Protein AF-A0A2N5TPB5-F1 (afdb_monomer_lite)

Structure (mmCIF, N/CA/C/O backbone):
data_AF-A0A2N5TPB5-F1
#
_entry.id   AF-A0A2N5TPB5-F1
#
loop_
_atom_site.group_PDB
_atom_site.id
_atom_site.type_symbol
_atom_site.label_atom_id
_atom_site.label_alt_id
_atom_site.label_comp_id
_atom_site.label_asym_id
_atom_site.label_entity_id
_atom_site.label_seq_id
_atom_site.pdbx_PDB_ins_code
_atom_site.Cartn_x
_atom_site.Cartn_y
_atom_site.Cartn_z
_atom_site.occupancy
_atom_site.B_iso_or_equiv
_atom_site.auth_seq_id
_atom_site.auth_comp_id
_atom_site.auth_asym_id
_atom_site.auth_atom_id
_atom_site.pdbx_PDB_model_num
ATOM 1 N N . MET A 1 1 ? -43.757 20.909 68.076 1.00 35.66 1 MET A N 1
ATOM 2 C CA . MET A 1 1 ? -42.625 19.974 68.236 1.00 35.66 1 MET A CA 1
ATOM 3 C C . MET A 1 1 ? -42.760 18.867 67.197 1.00 35.66 1 MET A C 1
ATOM 5 O O . MET A 1 1 ? -43.751 18.165 67.289 1.00 35.66 1 MET A O 1
ATOM 9 N N . ILE A 1 2 ? -41.786 18.784 66.267 1.00 37.88 2 ILE A N 1
ATOM 10 C CA . ILE A 1 2 ? -41.136 17.559 65.726 1.00 37.88 2 ILE A CA 1
ATOM 11 C C . ILE A 1 2 ? -42.061 16.565 64.974 1.00 37.88 2 ILE A C 1
ATOM 13 O O . ILE A 1 2 ? -43.022 16.096 65.557 1.00 37.88 2 ILE A O 1
ATOM 17 N N . SER A 1 3 ? -41.847 16.087 63.744 1.00 37.97 3 SER A N 1
ATOM 18 C CA . SER A 1 3 ? -40.863 16.276 62.665 1.00 37.97 3 SER A CA 1
ATOM 19 C C . SER A 1 3 ? -41.342 15.478 61.434 1.00 37.97 3 SER A C 1
ATOM 21 O O . SER A 1 3 ? -42.131 14.544 61.569 1.00 37.97 3 SER A O 1
ATOM 23 N N . ASP A 1 4 ? -40.799 15.837 60.269 1.00 41.28 4 ASP A N 1
ATOM 24 C CA . ASP A 1 4 ? -40.688 15.062 59.024 1.00 41.28 4 ASP A CA 1
ATOM 25 C C . ASP A 1 4 ? -40.511 13.542 59.182 1.00 41.28 4 ASP A C 1
ATOM 27 O O . ASP A 1 4 ? -39.705 13.089 59.994 1.00 41.28 4 ASP A O 1
ATOM 31 N N . SER A 1 5 ? -41.089 12.769 58.253 1.00 40.75 5 SER A N 1
ATOM 32 C CA . SER A 1 5 ? -40.280 11.793 57.507 1.00 40.75 5 SER A CA 1
ATOM 33 C C . SER A 1 5 ? -40.956 11.342 56.211 1.00 40.75 5 SER A C 1
ATOM 35 O O . SER A 1 5 ? -42.041 10.760 56.202 1.00 40.75 5 SER A O 1
ATOM 37 N N . ALA A 1 6 ? -40.268 11.632 55.111 1.00 44.59 6 ALA A N 1
ATOM 38 C CA . ALA A 1 6 ? -40.557 11.218 53.753 1.00 44.59 6 ALA A CA 1
ATOM 39 C C . ALA A 1 6 ? -40.475 9.694 53.585 1.00 44.59 6 ALA A C 1
ATOM 41 O O . ALA A 1 6 ? -39.562 9.058 54.106 1.00 44.59 6 ALA A O 1
ATOM 42 N N . ASN A 1 7 ? -41.353 9.120 52.756 1.00 42.09 7 ASN A N 1
ATOM 43 C CA . ASN A 1 7 ? -41.187 7.746 52.289 1.00 42.09 7 ASN A CA 1
ATOM 44 C C . ASN A 1 7 ? -41.280 7.658 50.755 1.00 42.09 7 ASN A C 1
ATOM 46 O O . ASN A 1 7 ? -42.342 7.510 50.164 1.00 42.09 7 ASN A O 1
ATOM 50 N N . ARG A 1 8 ? -40.090 7.775 50.152 1.00 34.19 8 ARG A N 1
ATOM 51 C CA . ARG A 1 8 ? -39.526 6.881 49.129 1.00 34.19 8 ARG A CA 1
ATOM 52 C C . ARG A 1 8 ? -40.324 6.681 47.829 1.00 34.19 8 ARG A C 1
ATOM 54 O O . ARG A 1 8 ? -40.932 5.639 47.605 1.00 34.19 8 ARG A O 1
ATOM 61 N N . LEU A 1 9 ? -40.154 7.622 46.899 1.00 38.75 9 LEU A N 1
ATOM 62 C CA 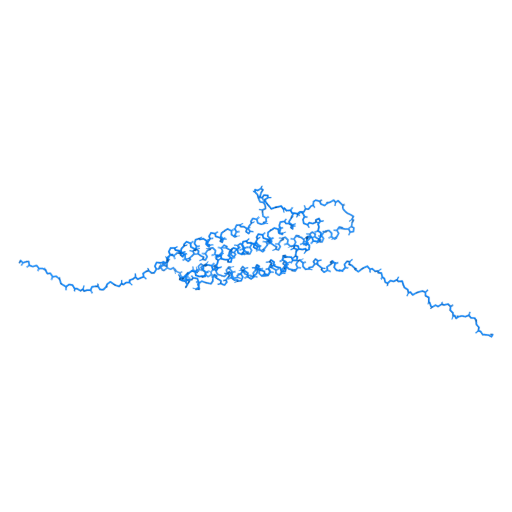. LEU A 1 9 ? -40.223 7.319 45.467 1.00 38.75 9 LEU A CA 1
ATOM 63 C C . LEU A 1 9 ? -39.032 6.421 45.105 1.00 38.75 9 LEU A C 1
ATOM 65 O O . LEU A 1 9 ? -37.872 6.780 45.309 1.00 38.75 9 LEU A O 1
ATOM 69 N N . ILE A 1 10 ? -39.334 5.223 44.613 1.00 39.66 10 ILE A N 1
ATOM 70 C CA . ILE A 1 10 ? -38.363 4.282 44.061 1.00 39.66 10 ILE A CA 1
ATOM 71 C C . ILE A 1 10 ? -37.864 4.881 42.745 1.00 39.66 10 ILE A C 1
ATOM 73 O O . ILE A 1 10 ? -38.543 4.820 41.724 1.00 39.66 10 ILE A O 1
ATOM 77 N N . ALA A 1 11 ? -36.686 5.498 42.787 1.00 37.66 11 ALA A N 1
ATOM 78 C CA . ALA A 1 11 ? -35.925 5.800 41.589 1.00 37.66 11 ALA A CA 1
ATOM 79 C C . ALA A 1 11 ? -35.344 4.485 41.057 1.00 37.66 11 ALA A C 1
ATOM 81 O O . ALA A 1 11 ? -34.410 3.920 41.627 1.00 37.66 11 ALA A O 1
ATOM 82 N N . THR A 1 12 ? -35.930 3.984 39.974 1.00 40.62 12 THR A N 1
ATOM 83 C CA . THR A 1 12 ? -35.287 3.029 39.072 1.00 40.62 12 THR A CA 1
ATOM 84 C C . THR A 1 12 ? -33.995 3.675 38.569 1.00 40.62 12 THR A C 1
ATOM 86 O O . THR A 1 12 ? -34.079 4.752 37.975 1.00 40.62 12 THR A O 1
ATOM 89 N N . PRO A 1 13 ? -32.801 3.092 38.771 1.00 39.47 13 PRO A N 1
ATOM 90 C CA . PRO A 1 13 ? -31.633 3.593 38.078 1.00 39.47 13 PRO A CA 1
ATOM 91 C C . PRO A 1 13 ? -31.807 3.220 36.607 1.00 39.47 13 PRO A C 1
ATOM 93 O O . PRO A 1 13 ? -31.742 2.047 36.230 1.00 39.47 13 PRO A O 1
ATOM 96 N N . ALA A 1 14 ? -32.087 4.229 35.784 1.00 39.38 14 ALA A N 1
ATOM 97 C CA . ALA A 1 14 ? -31.862 4.148 34.356 1.00 39.38 14 ALA A CA 1
ATOM 98 C C . ALA A 1 14 ? -30.413 3.686 34.169 1.00 39.38 14 ALA A C 1
ATOM 100 O O . ALA A 1 14 ? -29.473 4.371 34.567 1.00 39.38 14 ALA A O 1
ATOM 101 N N . SER A 1 15 ? -30.241 2.476 33.640 1.00 41.47 15 SER A N 1
ATOM 102 C CA . SER A 1 15 ? -28.950 2.028 33.140 1.00 41.47 15 SER A CA 1
ATOM 103 C C . SER A 1 15 ? -28.650 2.854 31.896 1.00 41.47 15 SER A C 1
ATOM 105 O O . SER A 1 15 ? -28.953 2.446 30.778 1.00 41.47 15 SER A O 1
ATOM 107 N N . GLU A 1 16 ? -28.092 4.045 32.100 1.00 38.91 16 GLU A N 1
ATOM 108 C CA . GLU A 1 16 ? -27.313 4.745 31.089 1.00 38.91 16 GLU A CA 1
ATOM 109 C C . GLU A 1 16 ? -26.086 3.879 30.805 1.00 38.91 16 GLU A C 1
ATOM 111 O O . GLU A 1 16 ? -25.013 4.035 31.388 1.00 38.91 16 GLU A O 1
ATOM 116 N N . SER A 1 17 ? -26.267 2.897 29.922 1.00 39.16 17 SER A N 1
ATOM 117 C CA . SER A 1 17 ? -25.161 2.230 29.257 1.00 39.16 17 SER A CA 1
ATOM 118 C C . SER A 1 17 ? -24.532 3.261 28.328 1.00 39.16 17 SER A C 1
ATOM 120 O O . SER A 1 17 ? -24.838 3.355 27.144 1.00 39.16 17 SER A O 1
ATOM 122 N N . THR A 1 18 ? -23.677 4.102 28.906 1.00 44.44 18 THR A N 1
ATOM 123 C CA . THR A 1 18 ? -22.608 4.732 28.146 1.00 44.44 18 THR A CA 1
ATOM 124 C C . THR A 1 18 ? -21.757 3.565 27.678 1.00 44.44 18 THR A C 1
ATOM 126 O O . THR A 1 18 ? -21.017 2.985 28.471 1.00 44.44 18 THR A O 1
ATOM 129 N N . GLU A 1 19 ? -21.968 3.120 26.444 1.00 57.44 19 GLU A N 1
ATOM 130 C CA . GLU A 1 19 ? -21.258 1.985 25.869 1.00 57.44 19 GLU A CA 1
ATOM 131 C C . GLU A 1 19 ? -19.779 2.378 25.742 1.00 57.44 19 GLU A C 1
ATOM 133 O O . GLU A 1 19 ? -19.334 3.018 24.788 1.00 57.44 19 GLU A O 1
ATOM 138 N N . VAL A 1 20 ? -19.014 2.103 26.798 1.00 71.50 20 VAL A N 1
ATOM 139 C CA . VAL A 1 20 ? -17.583 2.375 26.846 1.00 71.50 20 VAL A CA 1
ATOM 140 C C . VAL A 1 20 ? -16.944 1.479 25.795 1.00 71.50 20 VAL A C 1
ATOM 142 O O . VAL A 1 20 ? -16.916 0.260 25.958 1.00 71.50 20 VAL A O 1
ATOM 145 N N . VAL A 1 21 ? -16.427 2.084 24.719 1.00 75.06 21 VAL A N 1
ATOM 146 C CA . VAL A 1 21 ? -15.657 1.374 23.687 1.00 75.06 21 VAL A CA 1
ATOM 147 C C . VAL A 1 21 ? -14.643 0.456 24.386 1.00 75.06 21 VAL A C 1
ATOM 149 O O . VAL A 1 21 ? -13.897 0.947 25.240 1.00 75.06 21 VAL A O 1
ATOM 152 N N . PRO A 1 22 ? -14.589 -0.851 24.073 1.00 83.75 22 PRO A N 1
ATOM 153 C CA . PRO A 1 22 ? -13.669 -1.764 24.746 1.00 83.75 22 PRO A CA 1
ATOM 154 C C . PRO A 1 22 ? -12.206 -1.320 24.597 1.00 83.75 22 PRO A C 1
ATOM 156 O O . PRO A 1 22 ? -11.806 -0.841 23.534 1.00 83.75 22 PRO A O 1
ATOM 159 N N . GLU A 1 23 ? -11.381 -1.513 25.633 1.00 84.25 23 GLU A N 1
ATOM 160 C CA . GLU A 1 23 ? -9.947 -1.153 25.594 1.00 84.25 23 GLU A CA 1
ATOM 161 C C . GLU A 1 23 ? -9.226 -1.815 24.411 1.00 84.25 23 GLU A C 1
ATOM 163 O O . GLU A 1 23 ? -8.478 -1.169 23.687 1.00 84.25 23 GLU A O 1
ATOM 168 N N . SER A 1 24 ? -9.564 -3.070 24.113 1.00 87.06 24 SER A N 1
ATOM 169 C CA . SER A 1 24 ? -9.011 -3.806 22.973 1.00 87.06 24 SER A CA 1
ATOM 170 C C . SER A 1 24 ? -9.291 -3.144 21.615 1.00 87.06 24 SER A C 1
ATOM 172 O O . SER A 1 24 ? -8.487 -3.263 20.689 1.00 87.06 24 SER A O 1
ATOM 174 N N . ILE A 1 25 ? -10.411 -2.426 21.475 1.00 88.56 25 ILE A N 1
ATOM 175 C CA . ILE A 1 25 ? -10.745 -1.655 20.271 1.00 88.56 25 ILE A CA 1
ATOM 176 C C . ILE A 1 25 ? -9.922 -0.366 20.224 1.00 88.56 25 ILE A C 1
ATOM 178 O O . ILE A 1 25 ? -9.425 -0.003 19.156 1.00 88.56 25 ILE A O 1
ATOM 182 N N . ARG A 1 26 ? -9.724 0.303 21.368 1.00 88.44 26 ARG A N 1
ATOM 183 C CA . ARG A 1 26 ? -8.861 1.493 21.463 1.00 88.44 26 ARG A CA 1
ATOM 184 C C . ARG A 1 26 ? -7.413 1.171 21.108 1.00 88.44 26 ARG A C 1
ATOM 186 O O . ARG A 1 26 ? -6.848 1.830 20.237 1.00 88.44 26 ARG A O 1
ATOM 193 N N . GLU A 1 27 ? -6.846 0.130 21.712 1.00 90.62 27 GLU A N 1
ATOM 194 C CA . GLU A 1 27 ? -5.486 -0.347 21.434 1.00 90.62 27 GLU A CA 1
ATOM 195 C C . GLU A 1 27 ? -5.306 -0.686 19.951 1.00 90.62 27 GLU A C 1
ATOM 197 O O . GLU A 1 27 ? -4.330 -0.279 19.318 1.00 90.62 27 GLU A O 1
ATOM 202 N N . ARG A 1 28 ? -6.289 -1.372 19.354 1.00 91.94 28 ARG A N 1
ATOM 203 C CA . ARG A 1 28 ? -6.256 -1.719 17.930 1.00 91.94 28 ARG A CA 1
ATOM 204 C C . ARG A 1 28 ? -6.291 -0.481 17.035 1.00 91.94 28 ARG A C 1
ATOM 206 O O . ARG A 1 28 ? -5.531 -0.417 16.071 1.00 91.94 28 ARG A O 1
ATOM 213 N N . ARG A 1 29 ? -7.127 0.514 17.351 1.00 92.50 29 ARG A N 1
ATOM 214 C CA . ARG A 1 29 ? -7.165 1.799 16.627 1.00 92.50 29 ARG A CA 1
ATOM 215 C C . ARG A 1 29 ? -5.829 2.537 16.733 1.00 92.50 29 ARG A C 1
ATOM 217 O O . ARG A 1 29 ? -5.341 3.028 15.719 1.00 92.50 29 ARG A O 1
ATOM 224 N N . ALA A 1 30 ? -5.210 2.561 17.913 1.00 92.94 30 ALA A N 1
ATOM 225 C CA . ALA A 1 30 ? -3.897 3.177 18.111 1.00 92.94 30 ALA A CA 1
ATOM 226 C C . ALA A 1 30 ? -2.802 2.487 17.277 1.00 92.94 30 ALA A C 1
ATOM 228 O O . ALA A 1 30 ? -2.010 3.160 16.616 1.00 92.94 30 ALA A O 1
ATOM 229 N N . LEU A 1 31 ? -2.799 1.150 17.236 1.00 95.50 31 LEU A N 1
ATOM 230 C CA . LEU A 1 31 ? -1.865 0.383 16.409 1.00 95.50 31 LEU A CA 1
ATOM 231 C C . LEU A 1 31 ? -2.063 0.659 14.911 1.00 95.50 31 LEU A C 1
ATOM 233 O O . LEU A 1 31 ? -1.097 0.884 14.184 1.00 95.50 31 LEU A O 1
ATOM 237 N N . ILE A 1 32 ? -3.314 0.677 14.447 1.00 96.38 32 ILE A N 1
ATOM 238 C CA . ILE A 1 32 ? -3.649 0.998 13.054 1.00 96.38 32 ILE A CA 1
ATOM 239 C C . ILE A 1 32 ? -3.165 2.404 12.693 1.00 96.38 32 ILE A C 1
ATOM 241 O O . ILE A 1 32 ? -2.565 2.598 11.635 1.00 96.38 32 ILE A O 1
ATOM 245 N N . ASP A 1 33 ? -3.408 3.388 13.555 1.00 95.06 33 ASP A N 1
ATOM 246 C CA . ASP A 1 33 ? -2.931 4.752 13.347 1.00 95.06 33 ASP A CA 1
ATOM 247 C C . ASP A 1 33 ? -1.400 4.802 13.216 1.00 95.06 33 ASP A C 1
ATOM 249 O O . ASP A 1 33 ? -0.869 5.348 12.242 1.00 95.06 33 ASP A O 1
ATOM 253 N N . GLN A 1 34 ? -0.686 4.165 14.146 1.00 95.75 34 GLN A N 1
ATOM 254 C CA . GLN A 1 34 ? 0.772 4.084 14.114 1.00 95.75 34 GLN A CA 1
ATOM 255 C C . GLN A 1 34 ? 1.278 3.432 12.817 1.00 95.75 34 GLN A C 1
ATOM 257 O O . GLN A 1 34 ? 2.219 3.927 12.192 1.00 95.75 34 GLN A O 1
ATOM 262 N N . ASN A 1 35 ? 0.632 2.355 12.370 1.00 97.12 35 ASN A N 1
ATOM 263 C CA . ASN A 1 35 ? 0.978 1.677 11.126 1.00 97.12 35 ASN A CA 1
ATOM 264 C C . ASN A 1 35 ? 0.771 2.570 9.898 1.00 97.12 35 ASN A C 1
ATOM 266 O O . ASN A 1 35 ? 1.637 2.603 9.026 1.00 97.12 35 ASN A O 1
ATOM 270 N N . PHE A 1 36 ? -0.309 3.355 9.830 1.00 96.81 36 PHE A N 1
ATOM 271 C CA . PHE A 1 36 ? -0.486 4.318 8.738 1.00 96.81 36 PHE A CA 1
ATOM 272 C C . PHE A 1 36 ? 0.590 5.401 8.738 1.00 96.81 36 PHE A C 1
ATOM 274 O O . PHE A 1 36 ? 1.111 5.741 7.676 1.00 96.81 36 PHE A O 1
ATOM 281 N N . GLN A 1 37 ? 0.977 5.910 9.909 1.00 94.56 37 GLN A N 1
ATOM 282 C CA . GLN A 1 37 ? 2.083 6.864 10.012 1.00 94.56 37 GLN A CA 1
ATOM 283 C C . GLN A 1 37 ? 3.407 6.240 9.546 1.00 94.56 37 GLN A C 1
ATOM 285 O O . GLN A 1 37 ? 4.202 6.895 8.867 1.00 94.56 37 GLN A O 1
ATOM 290 N N . ASN A 1 38 ? 3.634 4.961 9.854 1.00 93.31 38 ASN A N 1
ATOM 291 C CA . ASN A 1 38 ? 4.800 4.219 9.381 1.00 93.31 38 ASN A CA 1
ATOM 292 C C . ASN A 1 38 ? 4.793 4.029 7.862 1.00 93.31 38 ASN A C 1
ATOM 294 O O . ASN A 1 38 ? 5.803 4.313 7.218 1.00 93.31 38 ASN A O 1
ATOM 298 N N . LEU A 1 39 ? 3.659 3.632 7.282 1.00 94.31 39 LEU A N 1
ATOM 299 C CA . LEU A 1 39 ? 3.481 3.509 5.833 1.00 94.31 39 LEU A CA 1
ATOM 300 C C . LEU A 1 39 ? 3.689 4.855 5.121 1.00 94.31 39 LEU A C 1
ATOM 302 O O . LEU A 1 39 ? 4.391 4.916 4.111 1.00 94.31 39 LEU A O 1
ATOM 306 N N . ALA A 1 40 ? 3.153 5.948 5.675 1.00 91.81 40 ALA A N 1
ATOM 307 C CA . ALA A 1 40 ? 3.343 7.300 5.152 1.00 91.81 40 ALA A CA 1
ATOM 308 C C . ALA A 1 40 ? 4.828 7.700 5.146 1.00 91.81 40 ALA A C 1
ATOM 310 O O . ALA A 1 40 ? 5.344 8.145 4.120 1.00 91.81 40 ALA A O 1
ATOM 311 N N . ARG A 1 41 ? 5.551 7.465 6.244 1.00 86.62 41 ARG A N 1
ATOM 312 C CA . ARG A 1 41 ? 6.992 7.751 6.330 1.00 86.62 41 ARG A CA 1
ATOM 313 C C . ARG A 1 41 ? 7.814 6.884 5.380 1.00 86.62 41 ARG A C 1
ATOM 315 O O . ARG A 1 41 ? 8.709 7.377 4.702 1.00 86.62 41 ARG A O 1
ATOM 322 N N . LYS A 1 42 ? 7.497 5.590 5.292 1.00 82.25 42 LYS A N 1
ATOM 323 C CA . LYS A 1 42 ? 8.170 4.660 4.377 1.00 82.25 42 LYS A CA 1
ATOM 324 C C . LYS A 1 42 ? 7.982 5.093 2.928 1.00 82.25 42 LYS A C 1
ATOM 326 O O . LYS A 1 42 ? 8.930 5.042 2.156 1.00 82.25 42 LYS A O 1
ATOM 331 N N . SER A 1 43 ? 6.788 5.574 2.573 1.00 73.94 43 SER A N 1
ATOM 332 C CA . SER A 1 43 ? 6.522 6.086 1.227 1.00 73.94 43 SER A CA 1
ATOM 333 C C . SER A 1 43 ? 7.375 7.311 0.858 1.00 73.94 43 SER A C 1
ATOM 335 O O . SER A 1 43 ? 7.729 7.469 -0.305 1.00 73.94 43 SER A O 1
ATOM 337 N N . GLU A 1 44 ? 7.779 8.120 1.840 1.00 69.88 44 GLU A N 1
ATOM 338 C CA . GLU A 1 44 ? 8.634 9.303 1.661 1.00 69.88 44 GLU A CA 1
ATOM 339 C C . GLU A 1 44 ? 10.124 8.939 1.498 1.00 69.88 44 GLU A C 1
ATOM 341 O O . GLU A 1 44 ? 10.824 9.481 0.642 1.00 69.88 44 GLU A O 1
ATOM 346 N N . GLN A 1 45 ? 10.602 7.946 2.254 1.00 66.38 45 GLN A N 1
ATOM 347 C CA . GLN A 1 45 ? 12.005 7.496 2.252 1.00 66.38 45 GLN A CA 1
ATOM 348 C C . GLN A 1 45 ? 12.443 6.785 0.961 1.00 66.38 45 GLN A C 1
ATOM 350 O O . GLN A 1 45 ? 13.630 6.570 0.734 1.00 66.38 45 GLN A O 1
ATOM 355 N N . LEU A 1 46 ? 11.499 6.422 0.096 1.00 59.91 46 LEU A N 1
ATOM 356 C CA . LEU A 1 46 ? 11.753 5.680 -1.140 1.00 59.91 46 LEU A CA 1
ATOM 357 C C . LEU A 1 46 ? 12.477 6.496 -2.222 1.00 59.91 46 LEU A C 1
ATOM 359 O O . LEU A 1 46 ? 13.040 5.912 -3.145 1.00 59.91 46 LEU A O 1
ATOM 363 N N . TYR A 1 47 ? 12.479 7.827 -2.103 1.00 54.47 47 TYR A N 1
ATOM 364 C CA . TYR A 1 47 ? 13.049 8.744 -3.099 1.00 54.47 47 TYR A CA 1
ATOM 365 C C . TYR A 1 47 ? 14.121 9.690 -2.562 1.00 54.47 47 TYR A C 1
ATOM 367 O O . TYR A 1 47 ? 14.894 10.235 -3.349 1.00 54.47 47 TYR A O 1
ATOM 375 N N . ALA A 1 48 ? 14.206 9.852 -1.245 1.00 52.47 48 ALA A N 1
ATOM 376 C CA . ALA A 1 48 ? 15.301 10.542 -0.586 1.00 52.47 48 ALA A CA 1
ATOM 377 C C . ALA A 1 48 ? 16.135 9.493 0.157 1.00 52.47 48 ALA A C 1
ATOM 379 O O . ALA A 1 48 ? 15.830 9.198 1.315 1.00 52.47 48 ALA A O 1
ATOM 380 N N . PRO A 1 49 ? 17.169 8.897 -0.469 1.00 47.47 49 PRO A N 1
ATOM 381 C CA . PRO A 1 49 ? 18.144 8.138 0.288 1.00 47.47 49 PRO A CA 1
ATOM 382 C C . PRO A 1 49 ? 18.874 9.145 1.175 1.00 47.47 49 PRO A C 1
ATOM 384 O O . PRO A 1 49 ? 19.837 9.789 0.764 1.00 47.47 49 PRO A O 1
ATOM 387 N N . THR A 1 50 ? 18.390 9.338 2.400 1.00 41.81 50 THR A N 1
ATOM 388 C CA . THR A 1 50 ? 19.228 9.922 3.436 1.00 41.81 50 THR A CA 1
ATOM 389 C C . THR A 1 50 ? 20.434 8.999 3.568 1.00 41.81 50 THR A C 1
ATOM 391 O O . THR A 1 50 ? 20.286 7.775 3.551 1.00 41.81 50 THR A O 1
ATOM 394 N N . ALA A 1 51 ? 21.631 9.568 3.700 1.00 44.31 51 ALA A N 1
ATOM 395 C CA . ALA A 1 51 ? 22.908 8.850 3.802 1.00 44.31 51 ALA A CA 1
ATOM 396 C C . ALA A 1 51 ? 22.992 7.822 4.964 1.00 44.31 51 ALA A C 1
ATOM 398 O O . ALA A 1 51 ? 24.038 7.230 5.199 1.00 44.31 51 ALA A O 1
ATOM 399 N N . SER A 1 52 ? 21.899 7.612 5.698 1.00 38.53 52 SER A N 1
ATOM 400 C CA . SER A 1 52 ? 21.762 6.828 6.918 1.00 38.53 52 SER A CA 1
ATOM 401 C C . SER A 1 52 ? 21.155 5.425 6.746 1.00 38.53 52 SER A C 1
ATOM 403 O O . SER A 1 52 ? 21.117 4.701 7.733 1.00 38.53 52 SER A O 1
ATOM 405 N N . ASN A 1 53 ? 20.708 4.996 5.553 1.00 41.16 53 ASN A N 1
ATOM 406 C CA . ASN A 1 53 ? 20.213 3.619 5.344 1.00 41.16 53 ASN A CA 1
ATOM 407 C C . ASN A 1 53 ? 20.768 2.964 4.058 1.00 41.16 53 ASN A C 1
ATOM 409 O O . ASN A 1 53 ? 20.106 2.972 3.019 1.00 41.16 53 ASN A O 1
ATOM 413 N N . PRO A 1 54 ? 21.966 2.349 4.117 1.00 40.72 54 PRO A N 1
ATOM 414 C CA . PRO A 1 54 ? 22.573 1.619 3.001 1.00 40.72 54 PRO A CA 1
ATOM 415 C C . PRO A 1 54 ? 22.085 0.158 2.871 1.00 40.72 54 PRO A C 1
ATOM 417 O O . PRO A 1 54 ? 22.655 -0.618 2.112 1.00 40.72 54 PRO A O 1
ATOM 420 N N . THR A 1 55 ? 21.050 -0.252 3.612 1.00 38.31 55 THR A N 1
ATOM 421 C CA . THR A 1 55 ? 20.774 -1.673 3.909 1.00 38.31 55 THR A CA 1
ATOM 422 C C . THR A 1 55 ? 20.226 -2.503 2.747 1.00 38.31 55 THR A C 1
ATOM 424 O O . THR A 1 55 ? 20.234 -3.728 2.825 1.00 38.31 55 THR A O 1
ATOM 427 N N . ASN A 1 56 ? 19.776 -1.895 1.650 1.00 41.88 56 ASN A N 1
ATOM 428 C CA . ASN A 1 56 ? 19.336 -2.685 0.505 1.00 41.88 56 ASN A CA 1
ATOM 429 C C . ASN A 1 56 ? 20.501 -2.829 -0.476 1.00 41.88 56 ASN A C 1
ATOM 431 O O . ASN A 1 56 ? 20.913 -1.812 -1.032 1.00 41.88 56 ASN A O 1
ATOM 435 N N . PRO A 1 57 ? 21.030 -4.046 -0.718 1.00 39.62 57 PRO A N 1
ATOM 436 C CA . PRO A 1 57 ? 22.019 -4.256 -1.763 1.00 39.62 57 PRO A CA 1
ATOM 437 C C . PRO A 1 57 ? 21.380 -3.864 -3.096 1.00 39.62 57 PRO A C 1
ATOM 439 O O . PRO A 1 57 ? 20.538 -4.577 -3.647 1.00 39.62 57 PRO A O 1
ATOM 442 N N . VAL A 1 58 ? 21.731 -2.676 -3.582 1.00 50.12 58 VAL A N 1
ATOM 443 C CA . VAL A 1 58 ? 21.242 -2.169 -4.857 1.00 50.12 58 VAL A CA 1
ATOM 444 C C . VAL A 1 58 ? 22.102 -2.800 -5.933 1.00 50.12 58 VAL A C 1
ATOM 446 O O . VAL A 1 58 ? 23.254 -2.426 -6.136 1.00 50.12 58 VAL A O 1
ATOM 449 N N . VAL A 1 59 ? 21.550 -3.808 -6.601 1.00 44.34 59 VAL A N 1
ATOM 450 C CA . VAL A 1 59 ? 22.157 -4.355 -7.811 1.00 44.34 59 VAL A CA 1
ATOM 451 C C . VAL A 1 59 ? 22.082 -3.259 -8.878 1.00 44.34 59 VAL A C 1
ATOM 453 O O . VAL A 1 59 ? 20.971 -2.804 -9.163 1.00 44.34 59 VAL A O 1
ATOM 456 N N . PRO A 1 60 ? 23.207 -2.826 -9.479 1.00 49.09 60 PRO A N 1
ATOM 457 C CA . PRO A 1 60 ? 23.194 -1.879 -10.589 1.00 49.09 60 PRO A CA 1
ATOM 458 C C . PRO A 1 60 ? 22.356 -2.459 -11.731 1.00 49.09 60 PRO A C 1
ATOM 460 O O . PRO A 1 60 ? 22.790 -3.350 -12.458 1.00 49.09 60 PRO A O 1
ATOM 463 N N . MET A 1 61 ? 21.111 -2.004 -11.856 1.00 53.31 61 MET A N 1
ATOM 464 C CA . MET A 1 61 ? 20.102 -2.746 -12.614 1.00 53.31 61 MET A CA 1
ATOM 465 C C . MET A 1 61 ? 20.280 -2.633 -14.135 1.00 53.31 61 MET A C 1
ATOM 467 O O . MET A 1 61 ? 19.711 -3.425 -14.880 1.00 53.31 61 MET A O 1
ATOM 471 N N . ASP A 1 62 ? 21.129 -1.703 -14.578 1.00 53.81 62 ASP A N 1
ATOM 472 C CA . ASP A 1 62 ? 21.405 -1.385 -15.985 1.00 53.81 62 ASP A CA 1
ATOM 473 C C . ASP A 1 62 ? 22.555 -2.221 -16.595 1.00 53.81 62 ASP A C 1
ATOM 475 O O . ASP A 1 62 ? 22.824 -2.138 -17.788 1.00 53.81 62 ASP A O 1
ATOM 479 N N . THR A 1 63 ? 23.247 -3.064 -15.809 1.00 56.62 63 THR A N 1
ATOM 480 C CA . THR A 1 63 ? 24.306 -3.950 -16.357 1.00 56.62 63 THR A CA 1
ATOM 481 C C . THR A 1 63 ? 23.774 -5.276 -16.903 1.00 56.62 63 THR A C 1
ATOM 483 O O . THR A 1 63 ? 24.446 -5.908 -17.713 1.00 56.62 63 THR A O 1
ATOM 486 N N . ASN A 1 64 ? 22.562 -5.699 -16.517 1.00 67.75 64 ASN A N 1
ATOM 487 C CA . ASN A 1 64 ? 21.941 -6.934 -17.003 1.00 67.75 64 ASN A CA 1
ATOM 488 C C . ASN A 1 64 ? 20.504 -6.679 -17.486 1.00 67.75 64 ASN A C 1
ATOM 490 O O . ASN A 1 64 ? 19.558 -6.622 -16.695 1.00 67.75 64 ASN A O 1
ATOM 494 N N . ARG A 1 65 ? 20.349 -6.599 -18.814 1.00 71.50 65 ARG A N 1
ATOM 495 C CA . ARG A 1 65 ? 19.075 -6.397 -19.526 1.00 71.50 65 ARG A CA 1
ATOM 496 C C . ARG A 1 65 ? 17.974 -7.366 -19.093 1.00 71.50 65 ARG A C 1
ATOM 498 O O . ARG A 1 65 ? 16.811 -6.979 -19.008 1.00 71.50 65 ARG A O 1
ATOM 505 N N . GLU A 1 66 ? 18.306 -8.624 -18.823 1.00 77.25 66 GLU A N 1
ATOM 506 C CA . GLU A 1 66 ? 17.303 -9.595 -18.393 1.00 77.25 66 GLU A CA 1
ATOM 507 C C . GLU A 1 66 ? 16.788 -9.297 -16.986 1.00 77.25 66 GLU A C 1
ATOM 509 O O . GLU A 1 66 ? 15.594 -9.418 -16.722 1.00 77.25 66 GLU A O 1
ATOM 514 N N . THR A 1 67 ? 17.676 -8.890 -16.079 1.00 79.19 67 THR A N 1
ATOM 515 C CA . THR A 1 67 ? 17.309 -8.517 -14.708 1.00 79.19 67 THR A CA 1
ATOM 516 C C . THR A 1 67 ? 16.410 -7.287 -14.703 1.00 79.19 67 THR A C 1
ATOM 518 O O . THR A 1 67 ? 15.398 -7.284 -13.999 1.00 79.19 67 THR A O 1
ATOM 521 N N . TRP A 1 68 ? 16.710 -6.299 -15.548 1.00 77.75 68 TRP A N 1
ATOM 522 C CA . TRP A 1 68 ? 15.853 -5.135 -15.765 1.00 77.75 68 TRP A CA 1
ATOM 523 C C . TRP A 1 68 ? 14.462 -5.523 -16.292 1.00 77.75 68 TRP A C 1
ATOM 525 O O . TRP A 1 68 ? 13.445 -5.202 -15.675 1.00 77.75 68 TRP A O 1
ATOM 535 N N . ASN A 1 69 ? 14.401 -6.318 -17.365 1.00 81.38 69 ASN A N 1
ATOM 536 C CA . ASN A 1 69 ? 13.137 -6.783 -17.942 1.00 81.38 69 ASN A CA 1
ATOM 537 C C . ASN A 1 69 ? 12.303 -7.613 -16.956 1.00 81.38 69 ASN A C 1
ATOM 539 O O . ASN A 1 69 ? 11.078 -7.463 -16.898 1.00 81.38 69 ASN A O 1
ATOM 543 N N . ARG A 1 70 ? 12.947 -8.476 -16.159 1.00 85.50 70 ARG A N 1
ATOM 544 C CA . ARG A 1 70 ? 12.281 -9.248 -15.098 1.00 85.50 70 ARG A CA 1
ATOM 545 C C . ARG A 1 70 ? 11.700 -8.329 -14.028 1.00 85.50 70 ARG A C 1
ATOM 547 O O . ARG A 1 70 ? 10.565 -8.545 -13.607 1.00 85.50 70 ARG A O 1
ATOM 554 N N . ALA A 1 71 ? 12.431 -7.299 -13.612 1.00 86.12 71 ALA A N 1
ATOM 555 C CA . ALA A 1 71 ? 11.955 -6.351 -12.611 1.00 86.12 71 ALA A CA 1
ATOM 556 C C . ALA A 1 71 ? 10.785 -5.505 -13.114 1.00 86.12 71 ALA A C 1
ATOM 558 O O . ALA A 1 71 ? 9.778 -5.406 -12.416 1.00 86.12 71 ALA A O 1
ATOM 559 N N . LEU A 1 72 ? 10.856 -4.985 -14.341 1.00 86.12 72 LEU A N 1
ATOM 560 C CA . LEU A 1 72 ? 9.738 -4.262 -14.947 1.00 86.12 72 LEU A CA 1
ATOM 561 C C . LEU A 1 72 ? 8.516 -5.152 -15.163 1.00 86.12 72 LEU A C 1
ATOM 563 O O . LEU A 1 72 ? 7.392 -4.733 -14.892 1.00 86.12 72 LEU A O 1
ATOM 567 N N . SER A 1 73 ? 8.722 -6.401 -15.584 1.00 89.00 73 SER A N 1
ATOM 568 C CA . SER A 1 73 ? 7.632 -7.372 -15.718 1.00 89.00 73 SER A CA 1
ATOM 569 C C . SER A 1 73 ? 6.994 -7.672 -14.365 1.00 89.00 73 SER A C 1
ATOM 571 O O . SER A 1 73 ? 5.773 -7.648 -14.249 1.00 89.00 73 SER A O 1
ATOM 573 N N . ARG A 1 74 ? 7.799 -7.881 -13.314 1.00 91.88 74 ARG A N 1
ATOM 574 C CA . ARG A 1 74 ? 7.307 -8.078 -11.943 1.00 91.88 74 ARG A CA 1
ATOM 575 C C . ARG A 1 74 ? 6.553 -6.849 -11.430 1.00 91.88 74 ARG A C 1
ATOM 577 O O . ARG A 1 74 ? 5.501 -7.009 -10.812 1.00 91.88 74 ARG A O 1
ATOM 584 N N . LEU A 1 75 ? 7.063 -5.646 -11.691 1.00 91.56 75 LEU A N 1
ATOM 585 C CA . LEU A 1 75 ? 6.412 -4.389 -11.332 1.00 91.56 75 LEU A CA 1
ATOM 586 C C . LEU A 1 75 ? 5.033 -4.291 -12.002 1.00 91.56 75 LEU A C 1
ATOM 588 O O . LEU A 1 75 ? 4.026 -4.150 -11.316 1.00 91.56 75 LEU A O 1
ATOM 592 N N . ARG A 1 76 ? 4.983 -4.462 -13.327 1.00 91.44 76 ARG A N 1
ATOM 593 C CA . ARG A 1 76 ? 3.774 -4.328 -14.153 1.00 91.44 76 ARG A CA 1
ATOM 594 C C . ARG A 1 76 ? 2.725 -5.406 -13.899 1.00 91.44 76 ARG A C 1
ATOM 596 O O . ARG A 1 76 ? 1.548 -5.089 -13.796 1.00 91.44 76 ARG A O 1
ATOM 603 N N . LEU A 1 77 ? 3.135 -6.671 -13.872 1.00 91.81 77 LEU A N 1
ATOM 604 C CA . LEU A 1 77 ? 2.211 -7.810 -13.903 1.00 91.81 77 LEU A CA 1
ATOM 605 C C . LEU A 1 77 ? 1.786 -8.275 -12.512 1.00 91.81 77 LEU A C 1
ATOM 607 O O . LEU A 1 77 ? 0.754 -8.924 -12.386 1.00 91.81 77 LEU A O 1
ATOM 611 N N . LYS A 1 78 ? 2.579 -7.971 -11.479 1.00 94.56 78 LYS A N 1
ATOM 612 C CA . LYS A 1 78 ? 2.324 -8.439 -10.114 1.00 94.56 78 LYS A CA 1
ATOM 613 C C . LYS A 1 78 ? 2.168 -7.282 -9.138 1.00 94.56 78 LYS A C 1
ATOM 615 O O . LYS A 1 78 ? 1.103 -7.118 -8.564 1.00 94.56 78 LYS A O 1
ATOM 620 N N . LEU A 1 79 ? 3.208 -6.467 -8.959 1.00 94.94 79 LEU A N 1
ATOM 621 C CA . LEU A 1 79 ? 3.243 -5.512 -7.846 1.00 94.94 79 LEU A CA 1
ATOM 622 C C . LEU A 1 79 ? 2.213 -4.387 -7.983 1.00 94.94 79 LEU A C 1
ATOM 624 O O . LEU A 1 79 ? 1.515 -4.100 -7.017 1.00 94.94 79 LEU A O 1
ATOM 628 N N . LEU A 1 80 ? 2.092 -3.758 -9.156 1.00 95.06 80 LEU A N 1
ATOM 629 C CA . LEU A 1 80 ? 1.148 -2.652 -9.340 1.00 95.06 80 LEU A CA 1
ATOM 630 C C . LEU A 1 80 ? -0.324 -3.105 -9.321 1.00 95.06 80 LEU A C 1
ATOM 632 O O . LEU A 1 80 ? -1.115 -2.443 -8.649 1.00 95.06 80 LEU A O 1
ATOM 636 N N . PRO A 1 81 ? -0.724 -4.219 -9.971 1.00 95.94 81 PRO A N 1
ATOM 637 C CA . PRO A 1 81 ? -2.082 -4.743 -9.830 1.00 95.94 81 PRO A CA 1
ATOM 638 C C . PRO A 1 81 ? -2.429 -5.104 -8.382 1.00 95.94 81 PRO A C 1
ATOM 640 O O . PRO A 1 81 ? -3.503 -4.743 -7.905 1.00 95.94 81 PRO A O 1
ATOM 643 N N . THR A 1 82 ? -1.504 -5.750 -7.661 1.00 97.25 82 THR A N 1
ATOM 644 C CA . THR A 1 82 ? -1.676 -6.058 -6.236 1.00 97.25 82 THR A CA 1
ATOM 645 C C . THR A 1 82 ? -1.842 -4.784 -5.410 1.00 97.25 82 THR A C 1
ATOM 647 O O . THR A 1 82 ? -2.801 -4.682 -4.652 1.00 97.25 82 THR A O 1
ATOM 650 N N . LEU A 1 83 ? -0.981 -3.782 -5.608 1.00 96.69 83 LEU A N 1
ATOM 651 C CA . LEU A 1 83 ? -1.080 -2.499 -4.911 1.00 96.69 83 LEU A CA 1
ATOM 652 C C . LEU A 1 83 ? -2.426 -1.810 -5.168 1.00 96.69 83 LEU A C 1
ATOM 654 O O . LEU A 1 83 ? -3.032 -1.281 -4.240 1.00 96.69 83 LEU A O 1
ATOM 658 N N . ARG A 1 84 ? -2.913 -1.824 -6.416 1.00 97.12 84 ARG A N 1
ATOM 659 C CA . ARG A 1 84 ? -4.225 -1.263 -6.768 1.00 97.12 84 ARG A CA 1
ATOM 660 C C . ARG A 1 84 ? -5.336 -1.931 -5.967 1.00 97.12 84 ARG A C 1
ATOM 662 O O . ARG A 1 84 ? -6.123 -1.234 -5.337 1.00 97.12 84 ARG A O 1
ATOM 669 N N . HIS A 1 85 ? -5.357 -3.263 -5.954 1.00 97.81 85 HIS A N 1
ATOM 670 C CA . HIS A 1 85 ? -6.344 -4.019 -5.191 1.00 97.81 85 HIS A CA 1
ATOM 671 C C . HIS A 1 85 ? -6.263 -3.707 -3.693 1.00 97.81 85 HIS A C 1
ATOM 673 O O . HIS A 1 85 ? -7.283 -3.449 -3.065 1.00 97.81 85 HIS A O 1
ATOM 679 N N . GLN A 1 86 ? -5.056 -3.646 -3.130 1.00 97.75 86 GLN A N 1
ATOM 680 C CA . GLN A 1 86 ? -4.868 -3.336 -1.714 1.00 97.75 86 GLN A CA 1
ATOM 681 C C . GLN A 1 86 ? -5.365 -1.939 -1.344 1.00 97.75 86 GLN A C 1
ATOM 683 O O . GLN A 1 86 ? -6.000 -1.765 -0.306 1.00 97.75 86 GLN A O 1
ATOM 688 N N . VAL A 1 87 ? -5.110 -0.942 -2.197 1.00 97.31 87 VAL A N 1
ATOM 689 C CA . VAL A 1 87 ? -5.633 0.417 -2.015 1.00 97.31 87 VAL A CA 1
ATOM 690 C C . VAL A 1 87 ? -7.155 0.428 -2.127 1.00 97.31 87 VAL A C 1
ATOM 692 O O . VAL A 1 87 ? -7.811 1.053 -1.299 1.00 97.31 87 VAL A O 1
ATOM 695 N N . ASP A 1 88 ? -7.731 -0.278 -3.100 1.00 97.19 88 ASP A N 1
ATOM 696 C CA . ASP A 1 88 ? -9.184 -0.375 -3.254 1.00 97.19 88 ASP A CA 1
ATOM 697 C C . ASP A 1 88 ? -9.839 -0.984 -2.005 1.00 97.19 88 ASP A C 1
ATOM 699 O O . ASP A 1 88 ? -10.782 -0.399 -1.463 1.00 97.19 88 ASP A O 1
ATOM 703 N N . THR A 1 89 ? -9.292 -2.095 -1.507 1.00 97.50 89 THR A N 1
ATOM 704 C CA . THR A 1 89 ? -9.734 -2.772 -0.282 1.00 97.50 89 THR A CA 1
ATOM 705 C C . THR A 1 89 ? -9.582 -1.870 0.937 1.00 97.50 89 THR A C 1
ATOM 707 O O . THR A 1 89 ? -10.530 -1.705 1.700 1.00 97.50 89 THR A O 1
ATOM 710 N N . LEU A 1 90 ? -8.432 -1.212 1.103 1.00 97.25 90 LEU A N 1
ATOM 711 C CA . LEU A 1 90 ? -8.207 -0.270 2.198 1.00 97.25 90 LEU A CA 1
ATOM 712 C C . LEU A 1 90 ? -9.248 0.859 2.190 1.00 97.25 90 LEU A C 1
ATOM 714 O O . LEU A 1 90 ? -9.824 1.188 3.224 1.00 97.25 90 LEU A O 1
ATOM 718 N N . VAL A 1 91 ? -9.506 1.453 1.025 1.00 95.44 91 VAL A N 1
ATOM 719 C CA . VAL A 1 91 ? -10.458 2.562 0.883 1.00 95.44 91 VAL A CA 1
ATOM 720 C C . VAL A 1 91 ? -11.885 2.122 1.214 1.00 95.44 91 VAL A C 1
ATOM 722 O O . VAL A 1 91 ? -12.651 2.916 1.760 1.00 95.44 91 VAL A O 1
ATOM 725 N N . GLN A 1 92 ? -12.253 0.883 0.879 1.00 95.00 92 GLN A N 1
ATOM 726 C CA . GLN A 1 92 ? -13.527 0.299 1.293 1.00 95.00 92 GLN A CA 1
ATOM 727 C C . GLN A 1 92 ? -13.554 0.115 2.809 1.00 95.00 92 GLN A C 1
ATOM 729 O O . GLN A 1 92 ? -14.448 0.643 3.464 1.00 95.00 92 GLN A O 1
ATOM 734 N N . LEU A 1 93 ? -12.533 -0.526 3.386 1.00 95.06 93 LEU A N 1
ATOM 735 C CA . LEU A 1 93 ? -12.410 -0.751 4.829 1.00 95.06 93 LEU A CA 1
ATOM 736 C C . LEU A 1 93 ? -12.436 0.547 5.652 1.00 95.06 93 LEU A C 1
ATOM 738 O O . LEU A 1 93 ? -12.855 0.533 6.803 1.00 95.06 93 LEU A O 1
ATOM 742 N N . LEU A 1 94 ? -12.071 1.683 5.065 1.00 93.00 94 LEU A N 1
ATOM 743 C CA . LEU A 1 94 ? -12.128 2.994 5.714 1.00 93.00 94 LEU A CA 1
ATOM 744 C C . LEU A 1 94 ? -13.478 3.721 5.587 1.00 93.00 94 LEU A C 1
ATOM 746 O O . LEU A 1 94 ? -13.558 4.914 5.880 1.00 93.00 94 LEU A O 1
ATOM 750 N N . HIS A 1 95 ? -14.539 3.045 5.141 1.00 90.12 95 HIS A N 1
ATOM 751 C CA . HIS A 1 95 ? -15.869 3.647 5.080 1.00 90.12 95 HIS A CA 1
ATOM 752 C C . HIS A 1 95 ? -16.337 4.103 6.481 1.00 90.12 95 HIS A C 1
ATOM 754 O O . HIS A 1 95 ? -16.389 3.267 7.385 1.00 90.12 95 HIS A O 1
ATOM 760 N N . PRO A 1 96 ? -16.692 5.391 6.684 1.00 84.12 96 PRO A N 1
ATOM 761 C CA . PRO A 1 96 ? -16.941 5.935 8.021 1.00 84.12 96 PRO A CA 1
ATOM 762 C C . PRO A 1 96 ? -18.056 5.232 8.799 1.00 84.12 96 PRO A C 1
ATOM 764 O O . PRO A 1 96 ? -17.844 4.902 9.960 1.00 84.12 96 PRO A O 1
ATOM 767 N N . SER A 1 97 ? -19.205 4.964 8.168 1.00 83.44 97 SER A N 1
ATOM 768 C CA . SER A 1 97 ? -20.329 4.291 8.839 1.00 83.44 97 SER A CA 1
ATOM 769 C C . SER A 1 97 ? -19.958 2.873 9.276 1.00 83.44 97 SER A C 1
ATOM 771 O O . SER A 1 97 ? -20.079 2.531 10.442 1.00 83.44 97 SER A O 1
ATOM 773 N N . GLU A 1 98 ? -19.371 2.081 8.377 1.00 87.12 98 GLU A N 1
ATOM 774 C CA . GLU A 1 98 ? -18.971 0.699 8.666 1.00 87.12 98 GLU A CA 1
ATOM 775 C C . GLU A 1 98 ? -17.854 0.605 9.718 1.00 87.12 98 GLU A C 1
ATOM 777 O O . GLU A 1 98 ? -17.701 -0.433 10.352 1.00 87.12 98 GLU A O 1
ATOM 782 N N . LEU A 1 99 ? -17.050 1.660 9.891 1.00 85.44 99 LEU A N 1
ATOM 783 C CA . LEU A 1 99 ? -16.044 1.745 10.951 1.00 85.44 99 LEU A CA 1
ATOM 784 C C . LEU A 1 99 ? -16.619 2.182 12.299 1.00 85.44 99 LEU A C 1
ATOM 786 O O . LEU A 1 99 ? -16.110 1.753 13.336 1.00 85.44 99 LEU A O 1
ATOM 790 N N . GLN A 1 100 ? -17.630 3.054 12.293 1.00 82.75 100 GLN A N 1
ATOM 791 C CA . GLN A 1 100 ? -18.360 3.434 13.504 1.00 82.75 100 GLN A CA 1
ATOM 792 C C . GLN A 1 100 ? -19.143 2.238 14.053 1.00 82.75 100 GLN A C 1
ATOM 794 O O . GLN A 1 100 ? -19.107 2.000 15.257 1.00 82.75 100 GLN A O 1
ATOM 799 N N . ASP A 1 101 ? -19.724 1.437 13.159 1.00 84.75 101 ASP A N 1
ATOM 800 C CA . ASP A 1 101 ? -20.527 0.256 13.491 1.00 84.75 101 ASP A CA 1
ATOM 801 C C . ASP A 1 101 ? -19.683 -1.015 13.766 1.00 84.75 101 ASP A C 1
ATOM 803 O O . ASP A 1 101 ? -20.234 -2.079 14.051 1.00 84.75 101 ASP A O 1
ATOM 807 N N . ASP A 1 102 ? -18.342 -0.949 13.703 1.00 84.94 102 ASP A N 1
ATOM 808 C CA . ASP A 1 102 ? -17.435 -2.095 13.921 1.00 84.94 102 ASP A CA 1
ATOM 809 C C . ASP A 1 102 ? -17.249 -2.422 15.416 1.00 84.94 102 ASP A C 1
ATOM 811 O O . ASP A 1 102 ? -16.147 -2.355 15.969 1.00 84.94 102 ASP A O 1
ATOM 815 N N . ILE A 1 103 ? -18.346 -2.781 16.087 1.00 79.00 103 ILE A N 1
ATOM 816 C CA . ILE A 1 103 ? -18.407 -3.014 17.541 1.00 79.00 103 ILE A CA 1
ATOM 817 C C . ILE A 1 103 ? -17.459 -4.148 17.976 1.00 79.00 103 ILE A C 1
ATOM 819 O O . ILE A 1 103 ? -16.837 -4.086 19.036 1.00 79.00 103 ILE A O 1
ATOM 823 N N . ASN A 1 104 ? -17.303 -5.183 17.144 1.00 84.62 104 ASN A N 1
ATOM 824 C CA . ASN A 1 104 ? -16.441 -6.337 17.429 1.00 84.62 104 ASN A CA 1
ATOM 825 C C . ASN A 1 104 ? -14.991 -6.164 16.928 1.00 84.62 104 ASN A C 1
ATOM 827 O O . ASN A 1 104 ? -14.127 -7.010 17.193 1.00 84.62 104 ASN A O 1
ATOM 831 N N . GLY A 1 105 ? -14.697 -5.073 16.216 1.00 88.19 105 GLY A N 1
ATOM 832 C CA . GLY A 1 105 ? -13.370 -4.782 15.690 1.00 88.19 105 GLY A CA 1
ATOM 833 C C . GLY A 1 105 ? -12.912 -5.716 14.564 1.00 88.19 105 GLY A C 1
ATOM 834 O O . GLY A 1 105 ? -11.698 -5.837 14.350 1.00 88.19 105 GLY A O 1
ATOM 835 N N . ALA A 1 106 ? -13.824 -6.435 13.902 1.00 91.94 106 ALA A N 1
ATOM 836 C CA . ALA A 1 106 ? -13.497 -7.339 12.803 1.00 91.94 106 ALA A CA 1
ATOM 837 C C . ALA A 1 106 ? -12.936 -6.564 11.606 1.00 91.94 106 ALA A C 1
ATOM 839 O O . ALA A 1 106 ? -11.963 -6.994 10.983 1.00 91.94 106 ALA A O 1
ATOM 840 N N . ARG A 1 107 ? -13.483 -5.378 11.331 1.00 94.06 107 ARG A N 1
ATOM 841 C CA . ARG A 1 107 ? -12.995 -4.507 10.261 1.00 94.06 107 ARG A CA 1
ATOM 842 C C . ARG A 1 107 ? -11.622 -3.938 10.589 1.00 94.06 107 ARG A C 1
ATOM 844 O O . ARG A 1 107 ? -10.738 -3.941 9.737 1.00 94.06 107 ARG A O 1
ATOM 851 N N . LEU A 1 108 ? -11.404 -3.530 11.839 1.00 93.94 108 LEU A N 1
ATOM 852 C CA . LEU A 1 108 ? -10.083 -3.111 12.314 1.00 93.94 108 LEU A CA 1
ATOM 853 C C . LEU A 1 108 ? -9.027 -4.218 12.137 1.00 93.94 108 LEU A C 1
ATOM 855 O O . LEU A 1 108 ? -7.881 -3.926 11.802 1.00 93.94 108 LEU A O 1
ATOM 859 N N . LYS A 1 109 ? -9.399 -5.493 12.309 1.00 95.44 109 LYS A N 1
ATOM 860 C CA . LYS A 1 109 ? -8.492 -6.620 12.041 1.00 95.44 109 LYS A CA 1
ATOM 861 C C . LYS A 1 109 ? -8.115 -6.706 10.556 1.00 95.44 109 LYS A C 1
ATOM 863 O O . LYS A 1 109 ? -6.931 -6.793 10.247 1.00 95.44 109 LYS A O 1
ATOM 868 N N . LEU A 1 110 ? -9.090 -6.600 9.652 1.00 96.94 110 LEU A N 1
ATOM 869 C CA . LEU A 1 110 ? -8.833 -6.568 8.205 1.00 96.94 110 LEU A CA 1
ATOM 870 C C . LEU A 1 110 ? -7.953 -5.373 7.805 1.00 96.94 110 LEU A C 1
ATOM 872 O O . LEU A 1 110 ? -7.108 -5.486 6.920 1.00 96.94 110 LEU A O 1
ATOM 876 N N . ILE A 1 111 ? -8.105 -4.230 8.483 1.00 97.12 111 ILE A N 1
ATOM 877 C CA . ILE A 1 111 ? -7.239 -3.065 8.266 1.00 97.12 111 ILE A CA 1
ATOM 878 C C . ILE A 1 111 ? -5.788 -3.364 8.673 1.00 97.12 111 ILE A C 1
ATOM 880 O O . ILE A 1 111 ? -4.862 -2.959 7.976 1.00 97.12 111 ILE A O 1
ATOM 884 N N . LEU A 1 112 ? -5.556 -4.084 9.770 1.00 97.25 112 LEU A N 1
ATOM 885 C CA . LEU A 1 112 ? -4.198 -4.489 10.147 1.00 97.25 112 LEU A CA 1
ATOM 886 C C . LEU A 1 112 ? -3.577 -5.445 9.120 1.00 97.25 112 LEU A C 1
ATOM 888 O O . LEU A 1 112 ? -2.406 -5.294 8.769 1.00 97.25 112 LEU A O 1
ATOM 892 N N . GLU A 1 113 ? -4.362 -6.400 8.619 1.00 97.75 113 GLU A N 1
ATOM 893 C CA . GLU A 1 113 ? -3.926 -7.337 7.579 1.00 97.75 113 GLU A CA 1
ATOM 894 C C . GLU A 1 113 ? -3.527 -6.575 6.306 1.00 97.75 113 GLU A C 1
ATOM 896 O O . GLU A 1 113 ? -2.384 -6.690 5.853 1.00 97.75 113 GLU A O 1
ATOM 901 N N . ILE A 1 114 ? -4.394 -5.683 5.807 1.00 97.81 114 ILE A N 1
ATOM 902 C CA . ILE A 1 114 ? -4.095 -4.910 4.594 1.00 97.81 114 ILE A CA 1
ATOM 903 C C . ILE A 1 114 ? -2.906 -3.958 4.783 1.00 97.81 114 ILE A C 1
ATOM 905 O O . ILE A 1 114 ? -2.132 -3.753 3.849 1.00 97.81 114 ILE A O 1
ATOM 909 N N . GLN A 1 115 ? -2.703 -3.400 5.983 1.00 97.50 115 GLN A N 1
ATOM 910 C CA . GLN A 1 115 ? -1.526 -2.579 6.291 1.00 97.50 115 GLN A CA 1
ATOM 911 C C . GLN A 1 115 ? -0.221 -3.376 6.179 1.00 97.50 115 GLN A C 1
ATOM 913 O O . GLN A 1 115 ? 0.762 -2.855 5.650 1.00 97.50 115 GLN A O 1
ATOM 918 N N . SER A 1 116 ? -0.209 -4.632 6.637 1.00 96.69 116 SER A N 1
ATOM 919 C CA . SER A 1 116 ? 0.956 -5.514 6.508 1.00 96.69 116 SER A CA 1
ATOM 920 C C . SER A 1 116 ? 1.252 -5.846 5.045 1.00 96.69 116 SER A C 1
ATOM 922 O O . SER A 1 116 ? 2.397 -5.752 4.597 1.00 96.69 116 SER A O 1
ATOM 924 N N . GLU A 1 117 ? 0.222 -6.169 4.263 1.00 97.12 117 GLU A N 1
ATOM 925 C CA . GLU A 1 117 ? 0.384 -6.466 2.839 1.00 97.12 117 GLU A CA 1
ATOM 926 C C . GLU A 1 117 ? 0.858 -5.247 2.027 1.00 97.12 117 GLU A C 1
ATOM 928 O O . GLU A 1 117 ? 1.700 -5.366 1.123 1.00 97.12 117 GLU A O 1
ATOM 933 N N . LEU A 1 118 ? 0.351 -4.057 2.366 1.00 95.94 118 LEU A N 1
ATOM 934 C CA . LEU A 1 118 ? 0.801 -2.789 1.795 1.00 95.94 118 LEU A CA 1
ATOM 935 C C . LEU A 1 118 ? 2.271 -2.525 2.129 1.00 95.94 118 LEU A C 1
ATOM 937 O O . LEU A 1 118 ? 3.028 -2.128 1.244 1.00 95.94 118 LEU A O 1
ATOM 941 N N . ASP A 1 119 ? 2.704 -2.786 3.365 1.00 94.25 119 ASP A N 1
ATOM 942 C CA . ASP A 1 119 ? 4.100 -2.601 3.774 1.00 94.25 119 ASP A CA 1
ATOM 943 C C . ASP A 1 119 ? 5.070 -3.439 2.925 1.00 94.25 119 ASP A C 1
ATOM 945 O O . ASP A 1 119 ? 6.096 -2.929 2.446 1.00 94.25 119 ASP A O 1
ATOM 949 N N . GLN A 1 120 ? 4.710 -4.703 2.685 1.00 93.50 120 GLN A N 1
ATOM 950 C CA . GLN A 1 120 ? 5.471 -5.630 1.845 1.00 93.50 120 GLN A CA 1
ATOM 951 C C . GLN A 1 120 ? 5.507 -5.166 0.384 1.00 93.50 120 GLN A C 1
ATOM 953 O O . GLN A 1 120 ? 6.561 -5.176 -0.261 1.00 93.50 120 GLN A O 1
ATOM 958 N N . SER A 1 121 ? 4.366 -4.717 -0.140 1.00 93.44 121 SER A N 1
ATOM 959 C CA . SER A 1 121 ? 4.242 -4.266 -1.530 1.00 93.44 121 SER A CA 1
ATOM 960 C C . SER A 1 121 ? 5.045 -2.988 -1.774 1.00 93.44 121 SER A C 1
ATOM 962 O O . SER A 1 121 ? 5.801 -2.910 -2.745 1.00 93.44 121 SER A O 1
ATOM 964 N N . LEU A 1 122 ? 4.971 -2.025 -0.851 1.00 91.56 122 LEU A N 1
ATOM 96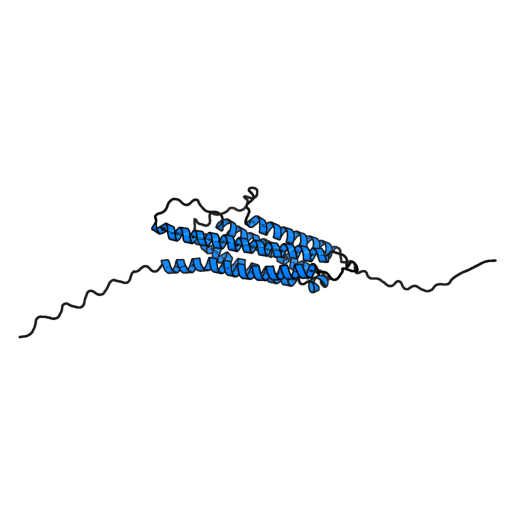5 C CA . LEU A 1 122 ? 5.775 -0.802 -0.876 1.00 91.56 122 LEU A CA 1
ATOM 966 C C . LEU A 1 122 ? 7.272 -1.096 -0.799 1.00 91.56 122 LEU A C 1
ATOM 968 O O . LEU A 1 122 ? 8.050 -0.480 -1.525 1.00 91.56 122 LEU A O 1
ATOM 972 N N . HIS A 1 123 ? 7.682 -2.050 0.041 1.00 89.81 123 HIS A N 1
ATOM 973 C CA . HIS A 1 123 ? 9.080 -2.469 0.119 1.00 89.81 123 HIS A CA 1
ATOM 974 C C . HIS A 1 123 ? 9.577 -3.032 -1.221 1.00 89.81 123 HIS A C 1
ATOM 976 O O . HIS A 1 123 ? 10.627 -2.624 -1.719 1.00 89.81 123 HIS A O 1
ATOM 982 N N . ALA A 1 124 ? 8.803 -3.928 -1.841 1.00 89.75 124 ALA A N 1
ATOM 983 C CA . ALA A 1 124 ? 9.171 -4.546 -3.111 1.00 89.75 124 ALA A CA 1
ATOM 984 C C . ALA A 1 124 ? 9.216 -3.538 -4.272 1.00 89.75 124 ALA A C 1
ATOM 986 O O . ALA A 1 124 ? 10.157 -3.559 -5.065 1.00 89.75 124 ALA A O 1
ATOM 987 N N . ILE A 1 125 ? 8.224 -2.644 -4.365 1.00 90.38 125 ILE A N 1
ATOM 988 C CA . ILE A 1 125 ? 8.208 -1.557 -5.358 1.00 90.38 125 ILE A CA 1
ATOM 989 C C . ILE A 1 125 ? 9.402 -0.632 -5.136 1.00 90.38 125 ILE A C 1
ATOM 991 O O . ILE A 1 125 ? 10.082 -0.254 -6.087 1.00 90.38 125 ILE A O 1
ATOM 995 N N . GLY A 1 126 ? 9.697 -0.325 -3.877 1.00 87.19 126 GLY A N 1
ATOM 996 C CA . GLY A 1 126 ? 10.806 0.525 -3.501 1.00 87.19 126 GLY A CA 1
ATOM 997 C C . GLY A 1 126 ? 12.179 0.008 -3.872 1.00 87.19 126 GLY A C 1
ATOM 998 O O . GLY A 1 126 ? 13.007 0.757 -4.383 1.00 87.19 126 GLY A O 1
ATOM 999 N N . SER A 1 127 ? 12.405 -1.288 -3.673 1.00 84.38 127 SER A N 1
ATOM 1000 C CA . SER A 1 127 ? 13.633 -1.950 -4.109 1.00 84.38 127 SER A CA 1
ATOM 1001 C C . SER A 1 127 ? 13.850 -1.799 -5.621 1.00 84.38 127 SER A C 1
ATOM 1003 O O . SER A 1 127 ? 14.960 -1.491 -6.055 1.00 84.38 127 SER A O 1
ATOM 1005 N N . ILE A 1 128 ? 12.786 -1.923 -6.424 1.00 85.19 128 ILE A N 1
ATOM 1006 C CA . ILE A 1 128 ? 12.851 -1.711 -7.878 1.00 85.19 128 ILE A CA 1
ATOM 1007 C C . ILE A 1 128 ? 13.087 -0.228 -8.203 1.00 85.19 128 ILE A C 1
ATOM 1009 O O . ILE A 1 128 ? 13.937 0.085 -9.034 1.00 85.19 128 ILE A O 1
ATOM 1013 N N . ALA A 1 129 ? 12.387 0.692 -7.532 1.00 84.38 129 ALA A N 1
ATOM 1014 C CA . ALA A 1 129 ? 12.539 2.136 -7.728 1.00 84.38 129 ALA A CA 1
ATOM 1015 C C . ALA A 1 129 ? 13.974 2.621 -7.452 1.00 84.38 129 ALA A C 1
ATOM 1017 O O . ALA A 1 129 ? 14.520 3.399 -8.233 1.00 84.38 129 ALA A O 1
ATOM 1018 N N . ALA A 1 130 ? 14.620 2.105 -6.403 1.00 79.94 130 ALA A N 1
ATOM 1019 C CA . ALA A 1 130 ? 16.020 2.397 -6.098 1.00 79.94 130 ALA A CA 1
ATOM 1020 C C . ALA A 1 130 ? 16.980 1.933 -7.212 1.00 79.94 130 ALA A C 1
ATOM 1022 O O . ALA A 1 130 ? 17.945 2.626 -7.534 1.00 79.94 130 ALA A O 1
ATOM 1023 N N . GLY A 1 131 ? 16.693 0.792 -7.849 1.00 76.81 131 GLY A N 1
ATOM 1024 C CA . GLY A 1 131 ? 17.451 0.312 -9.009 1.00 76.81 131 GLY A CA 1
ATOM 1025 C C . GLY A 1 131 ? 17.266 1.173 -10.265 1.00 76.81 131 GLY A C 1
ATOM 1026 O O . GLY A 1 131 ? 18.164 1.241 -11.098 1.00 76.81 131 GLY A O 1
ATOM 1027 N N . ILE A 1 132 ? 16.127 1.862 -10.398 1.00 76.19 132 ILE A N 1
ATOM 1028 C CA . ILE A 1 132 ? 15.833 2.775 -11.517 1.00 76.19 132 ILE A CA 1
ATOM 1029 C C . ILE A 1 132 ? 16.591 4.104 -11.354 1.00 76.19 132 ILE A C 1
ATOM 1031 O O . ILE A 1 132 ? 17.071 4.675 -12.341 1.00 76.19 132 ILE A O 1
ATOM 1035 N N . THR A 1 133 ? 16.710 4.614 -10.126 1.00 68.75 133 THR A N 1
ATOM 1036 C CA . THR A 1 133 ? 17.331 5.919 -9.844 1.00 68.75 133 THR A CA 1
ATOM 1037 C C . THR A 1 133 ? 18.860 5.880 -9.926 1.00 68.75 133 THR A C 1
ATOM 1039 O O . THR A 1 133 ? 19.461 6.811 -10.471 1.00 68.75 133 THR A O 1
ATOM 1042 N N . GLN A 1 134 ? 19.505 4.799 -9.479 1.00 63.59 134 GLN A N 1
ATOM 1043 C CA . GLN A 1 134 ? 20.968 4.678 -9.485 1.00 63.59 134 GLN A CA 1
ATOM 1044 C C . GLN A 1 134 ? 21.515 4.372 -10.893 1.00 63.59 134 GLN A C 1
ATOM 1046 O O . GLN A 1 134 ? 21.212 3.346 -11.495 1.00 63.59 134 GLN A O 1
ATOM 1051 N N . LYS A 1 135 ? 22.325 5.291 -11.440 1.00 61.09 135 LYS A N 1
ATOM 1052 C CA . LYS A 1 135 ? 23.004 5.154 -12.742 1.00 61.09 135 LYS A CA 1
ATOM 1053 C C . LYS A 1 135 ? 24.396 4.531 -12.543 1.00 61.09 135 LYS A C 1
ATOM 1055 O O . LYS A 1 135 ? 25.148 5.063 -11.729 1.00 61.09 135 LYS A O 1
ATOM 1060 N N . PRO A 1 136 ? 24.816 3.512 -13.313 1.00 53.97 136 PRO A N 1
ATOM 1061 C CA . PRO A 1 136 ? 26.237 3.234 -13.492 1.00 53.97 136 PRO A CA 1
ATOM 1062 C C . PRO A 1 136 ? 26.862 4.333 -14.361 1.00 53.97 136 PRO A C 1
ATOM 1064 O O . PRO A 1 136 ? 26.304 4.715 -15.393 1.00 53.97 136 PRO A O 1
ATOM 1067 N N . VAL A 1 137 ? 28.016 4.858 -13.949 1.00 45.50 137 VAL A N 1
ATOM 1068 C CA . VAL A 1 137 ? 28.778 5.859 -14.710 1.00 45.50 137 VAL A CA 1
ATOM 1069 C C . VAL A 1 137 ? 29.124 5.275 -16.083 1.00 45.50 137 VAL A C 1
ATOM 1071 O O . VAL A 1 137 ? 29.972 4.401 -16.209 1.00 45.50 137 VAL A O 1
ATOM 1074 N N . SER A 1 138 ? 28.415 5.721 -17.117 1.00 53.75 138 SER A N 1
ATOM 1075 C CA . SER A 1 138 ? 28.615 5.260 -18.491 1.00 53.75 138 SER A CA 1
ATOM 1076 C C . SER A 1 138 ? 29.835 5.942 -19.118 1.00 53.75 138 SER A C 1
ATOM 1078 O O . SER A 1 138 ? 29.904 7.173 -19.094 1.00 53.75 138 SER A O 1
ATOM 1080 N N . SER A 1 139 ? 30.732 5.154 -19.713 1.00 50.69 139 SER A N 1
ATOM 1081 C CA . SER A 1 139 ? 31.869 5.583 -20.541 1.00 50.69 139 SER A CA 1
ATOM 1082 C C . SER A 1 139 ? 31.423 6.284 -21.844 1.00 50.69 139 SER A C 1
ATOM 1084 O O . SER A 1 139 ? 30.240 6.211 -22.205 1.00 50.69 139 SER A O 1
ATOM 1086 N N . PRO A 1 140 ? 32.325 6.998 -22.551 1.00 48.78 140 PRO A N 1
ATOM 1087 C CA . PRO A 1 140 ? 31.983 7.702 -23.788 1.00 48.78 140 PRO A CA 1
ATOM 1088 C C . PRO A 1 140 ? 31.632 6.694 -24.889 1.00 48.78 140 PRO A C 1
ATOM 1090 O O . PRO A 1 140 ? 32.325 5.689 -25.043 1.00 48.78 140 PRO A O 1
ATOM 1093 N N . THR A 1 141 ? 30.566 6.942 -25.651 1.00 54.66 141 THR A N 1
ATOM 1094 C CA . THR A 1 141 ? 30.112 6.054 -26.738 1.00 54.66 141 THR A CA 1
ATOM 1095 C C . THR A 1 141 ? 29.879 6.859 -28.022 1.00 54.66 141 THR A C 1
ATOM 1097 O O . THR A 1 141 ? 29.678 8.070 -27.966 1.00 54.66 141 THR A O 1
ATOM 1100 N N . ARG A 1 142 ? 29.989 6.177 -29.169 1.00 55.38 142 ARG A N 1
ATOM 1101 C CA . ARG A 1 142 ? 29.906 6.685 -30.549 1.00 55.38 142 ARG A CA 1
ATOM 1102 C C . ARG A 1 142 ? 28.568 7.398 -30.829 1.00 55.38 142 ARG A C 1
ATOM 1104 O O . ARG A 1 142 ? 27.561 7.072 -30.214 1.00 55.38 142 ARG A O 1
ATOM 1111 N N . ALA A 1 143 ? 28.556 8.340 -31.778 1.00 57.25 143 ALA A N 1
ATOM 1112 C CA . ALA A 1 143 ? 27.402 9.199 -32.084 1.00 57.25 143 ALA A CA 1
ATOM 1113 C C . ALA A 1 143 ? 26.090 8.440 -32.390 1.00 57.25 143 ALA A C 1
ATOM 1115 O O . ALA A 1 143 ? 25.039 8.869 -31.931 1.00 57.25 143 ALA A O 1
ATOM 1116 N N . ASP A 1 144 ? 26.145 7.287 -33.067 1.00 58.72 144 ASP A N 1
ATOM 1117 C CA . ASP A 1 144 ? 24.951 6.479 -33.391 1.00 58.72 144 ASP A CA 1
ATOM 1118 C C . ASP A 1 144 ? 24.294 5.838 -32.143 1.00 58.72 144 ASP A C 1
ATOM 1120 O O . ASP A 1 144 ? 23.102 5.532 -32.139 1.00 58.72 144 ASP A O 1
ATOM 1124 N N . ASP A 1 145 ? 25.051 5.671 -31.052 1.00 61.75 145 ASP A N 1
ATOM 1125 C CA . ASP A 1 145 ? 24.555 5.135 -29.776 1.00 61.75 145 ASP A CA 1
ATOM 1126 C C . ASP A 1 145 ? 23.987 6.229 -28.857 1.00 61.75 145 ASP A C 1
ATOM 1128 O O . ASP A 1 145 ? 23.361 5.928 -27.832 1.00 61.75 145 ASP A O 1
ATOM 1132 N N . GLN A 1 146 ? 24.197 7.501 -29.209 1.00 70.50 146 GLN A N 1
ATOM 1133 C CA . GLN A 1 146 ? 23.822 8.642 -28.381 1.00 70.50 146 GLN A CA 1
ATOM 1134 C C . GLN A 1 146 ? 22.299 8.806 -28.316 1.00 70.50 146 GLN A C 1
ATOM 1136 O O . GLN A 1 146 ? 21.750 8.863 -27.216 1.00 70.50 146 GLN A O 1
ATOM 1141 N N . ASP A 1 147 ? 21.601 8.759 -29.454 1.00 70.88 147 ASP A N 1
ATOM 1142 C CA . ASP A 1 147 ? 20.137 8.903 -29.506 1.00 70.88 147 ASP A CA 1
ATOM 1143 C C . ASP A 1 147 ? 19.425 7.777 -28.738 1.00 70.88 147 ASP A C 1
ATOM 1145 O O . ASP A 1 147 ? 18.486 8.004 -27.968 1.00 70.88 147 ASP A O 1
ATOM 1149 N N . LEU A 1 148 ? 19.910 6.538 -28.879 1.00 69.56 148 LEU A N 1
ATOM 1150 C CA . LEU A 1 148 ? 19.368 5.384 -28.160 1.00 69.56 148 LEU A CA 1
ATOM 1151 C C . LEU A 1 148 ? 19.598 5.501 -26.646 1.00 69.56 148 LEU A C 1
ATOM 1153 O O . LEU A 1 148 ? 18.729 5.129 -25.848 1.00 69.56 148 LEU A O 1
ATOM 1157 N N . LYS A 1 149 ? 20.762 6.012 -26.235 1.00 71.81 149 LYS A N 1
ATOM 1158 C CA . LYS A 1 149 ? 21.108 6.241 -24.829 1.00 71.81 149 LYS A CA 1
ATOM 1159 C C . LYS A 1 149 ? 20.256 7.348 -24.218 1.00 71.81 149 LYS A C 1
ATOM 1161 O O . LYS A 1 149 ? 19.664 7.137 -23.159 1.00 71.81 149 LYS A O 1
ATOM 1166 N N . GLU A 1 150 ? 20.132 8.484 -24.893 1.00 74.50 150 GLU A N 1
ATOM 1167 C CA . GLU A 1 150 ? 19.296 9.604 -24.456 1.00 74.50 150 GLU A CA 1
ATOM 1168 C C . GLU A 1 150 ? 17.836 9.188 -24.309 1.00 74.50 150 GLU A C 1
ATOM 1170 O O . GLU A 1 150 ? 17.178 9.517 -23.319 1.00 74.50 150 GLU A O 1
ATOM 1175 N N . PHE A 1 151 ? 17.346 8.377 -25.242 1.00 73.31 151 PHE A N 1
ATOM 1176 C CA . PHE A 1 151 ? 15.996 7.853 -25.196 1.00 73.31 151 PHE A CA 1
ATOM 1177 C C . PHE A 1 151 ? 15.758 6.890 -24.017 1.00 73.31 151 PHE A C 1
ATOM 1179 O O . PHE A 1 151 ? 14.742 6.994 -23.318 1.00 73.31 151 PHE A O 1
ATOM 1186 N N . LYS A 1 152 ? 16.703 5.981 -23.734 1.00 75.62 152 LYS A N 1
ATOM 1187 C CA . LYS A 1 152 ? 16.663 5.125 -22.531 1.00 75.62 152 LYS A CA 1
ATOM 1188 C C . LYS A 1 152 ? 16.683 5.963 -21.252 1.00 75.62 152 LYS A C 1
ATOM 1190 O O . LYS A 1 152 ? 15.894 5.721 -20.338 1.00 75.62 152 LYS A O 1
ATOM 1195 N N . GLU A 1 153 ? 17.525 6.991 -21.199 1.00 77.12 153 GLU A N 1
ATOM 1196 C CA . GLU A 1 153 ? 17.602 7.905 -20.060 1.00 77.12 153 GLU A CA 1
ATOM 1197 C C . GLU A 1 153 ? 16.326 8.730 -19.874 1.00 77.12 153 GLU A C 1
ATOM 1199 O O . GLU A 1 153 ? 15.894 8.943 -18.739 1.00 77.12 153 GLU A O 1
ATOM 1204 N N . PHE A 1 154 ? 15.709 9.198 -20.959 1.00 79.75 154 PHE A N 1
ATOM 1205 C CA . PHE A 1 154 ? 14.429 9.899 -20.924 1.00 79.75 154 PHE A CA 1
ATOM 1206 C C . PHE A 1 154 ? 13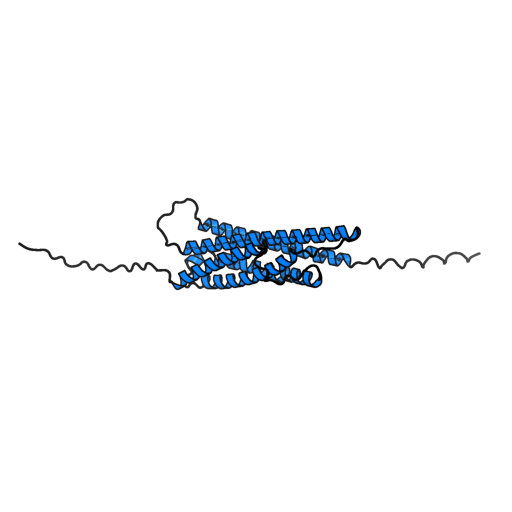.337 9.016 -20.313 1.00 79.75 154 PHE A C 1
ATOM 1208 O O . PHE A 1 154 ? 12.621 9.440 -19.406 1.00 79.75 154 PHE A O 1
ATOM 1215 N N . ARG A 1 155 ? 13.257 7.750 -20.730 1.00 78.81 155 ARG A N 1
ATOM 1216 C CA . ARG A 1 155 ? 12.287 6.796 -20.177 1.00 78.81 155 ARG A CA 1
ATOM 1217 C C . ARG A 1 155 ? 12.541 6.449 -18.727 1.00 78.81 155 ARG A C 1
ATOM 1219 O O . ARG A 1 155 ? 11.597 6.435 -17.943 1.00 78.81 155 ARG A O 1
ATOM 1226 N N . ARG A 1 156 ? 13.797 6.201 -18.357 1.00 80.25 156 ARG A N 1
ATOM 1227 C CA . ARG A 1 156 ? 14.183 5.939 -16.966 1.00 80.25 156 ARG A CA 1
ATOM 1228 C C . ARG A 1 156 ? 13.780 7.107 -16.066 1.00 80.25 156 ARG A C 1
ATOM 1230 O O . ARG A 1 156 ? 13.202 6.889 -15.004 1.00 80.25 156 ARG A O 1
ATOM 1237 N N . ARG A 1 157 ? 13.999 8.345 -16.526 1.00 82.38 157 ARG A N 1
ATOM 1238 C CA . ARG A 1 157 ? 13.529 9.565 -15.850 1.00 82.38 157 ARG A CA 1
ATOM 1239 C C . ARG A 1 157 ? 12.004 9.625 -15.759 1.00 82.38 157 ARG A C 1
ATOM 1241 O O . ARG A 1 157 ? 11.488 9.871 -14.673 1.00 82.38 157 ARG A O 1
ATOM 1248 N N . GLY A 1 158 ? 11.288 9.346 -16.849 1.00 85.19 158 GLY A N 1
ATOM 1249 C CA . GLY A 1 158 ? 9.822 9.297 -16.864 1.00 85.19 158 GLY A CA 1
ATOM 1250 C C . GLY A 1 158 ? 9.251 8.265 -15.885 1.00 85.19 158 GLY A C 1
ATOM 1251 O O . GLY A 1 158 ? 8.356 8.579 -15.100 1.00 85.19 158 GLY A O 1
ATOM 1252 N N . LEU A 1 159 ? 9.820 7.058 -15.863 1.00 87.00 159 LEU A N 1
ATOM 1253 C CA . LEU A 1 159 ? 9.454 5.993 -14.933 1.00 87.00 159 LEU A CA 1
ATOM 1254 C C . LEU A 1 159 ? 9.747 6.389 -13.480 1.00 87.00 159 LEU A C 1
ATOM 1256 O O . LEU A 1 159 ? 8.874 6.260 -12.626 1.00 87.00 159 LEU A O 1
ATOM 1260 N N . SER A 1 160 ? 10.937 6.935 -13.218 1.00 85.38 160 SER A N 1
ATOM 1261 C CA . SER A 1 160 ? 11.335 7.439 -11.901 1.00 85.38 160 SER A CA 1
ATOM 1262 C C . SER A 1 160 ? 10.381 8.522 -11.392 1.00 85.38 160 SER A C 1
ATOM 1264 O O . SER A 1 160 ? 9.929 8.449 -10.253 1.00 85.38 160 SER A O 1
ATOM 1266 N N . TYR A 1 161 ? 10.031 9.501 -12.228 1.00 86.50 161 TYR A N 1
ATOM 1267 C CA . TYR A 1 161 ? 9.094 10.572 -11.875 1.00 86.50 161 TYR A CA 1
ATOM 1268 C C . TYR A 1 161 ? 7.670 10.050 -11.624 1.00 86.50 161 TYR A C 1
ATOM 1270 O O . TYR A 1 161 ? 6.980 10.482 -10.698 1.00 86.50 161 TYR A O 1
ATOM 1278 N N . THR A 1 162 ? 7.225 9.084 -12.427 1.00 90.81 162 THR A N 1
ATOM 1279 C CA . THR A 1 162 ? 5.884 8.500 -12.286 1.00 90.81 162 THR A CA 1
ATOM 1280 C C . THR A 1 162 ? 5.778 7.679 -10.999 1.00 90.81 162 THR A C 1
ATOM 1282 O O . THR A 1 162 ? 4.802 7.807 -10.263 1.00 90.81 162 THR A O 1
ATOM 1285 N N . LEU A 1 163 ? 6.802 6.887 -10.675 1.00 89.25 163 LEU A N 1
ATOM 1286 C CA . LEU A 1 163 ? 6.883 6.164 -9.405 1.00 89.25 163 LEU A CA 1
ATOM 1287 C C . LEU A 1 163 ? 6.977 7.130 -8.210 1.00 89.25 163 LEU A C 1
ATOM 1289 O O . LEU A 1 163 ? 6.302 6.910 -7.211 1.00 89.25 163 LEU A O 1
ATOM 1293 N N . HIS A 1 164 ? 7.692 8.253 -8.329 1.00 86.81 164 HIS A N 1
ATOM 1294 C CA . HIS A 1 164 ? 7.680 9.300 -7.300 1.00 86.81 164 HIS A CA 1
ATOM 1295 C C . HIS A 1 164 ? 6.260 9.830 -7.044 1.00 86.81 164 HIS A C 1
ATOM 1297 O O . HIS A 1 164 ? 5.806 9.891 -5.903 1.00 86.81 164 HIS A O 1
ATOM 1303 N N . SER A 1 165 ? 5.520 10.118 -8.118 1.00 90.44 165 SER A N 1
ATOM 1304 C CA . SER A 1 165 ? 4.121 10.554 -8.033 1.00 90.44 165 SER A CA 1
ATOM 1305 C C . SER A 1 165 ? 3.229 9.502 -7.361 1.00 90.44 165 SER A C 1
ATOM 1307 O O . SER A 1 165 ? 2.330 9.848 -6.591 1.00 90.44 165 SER A O 1
ATOM 1309 N N . LEU A 1 166 ? 3.483 8.211 -7.621 1.00 92.44 166 LEU A N 1
ATOM 1310 C CA . LEU A 1 166 ? 2.773 7.100 -6.980 1.00 92.44 166 LEU A CA 1
ATOM 1311 C C . LEU A 1 166 ? 2.967 7.144 -5.462 1.00 92.44 166 LEU A C 1
ATOM 1313 O O . LEU A 1 166 ? 1.996 7.026 -4.718 1.00 92.44 166 LEU A O 1
ATOM 1317 N N . HIS A 1 167 ? 4.197 7.375 -5.001 1.00 88.75 167 HIS A N 1
ATOM 1318 C CA . HIS A 1 167 ? 4.484 7.501 -3.575 1.00 88.75 167 HIS A CA 1
ATOM 1319 C C . HIS A 1 167 ? 3.781 8.690 -2.934 1.00 88.75 167 HIS A C 1
ATOM 1321 O O . HIS A 1 167 ? 3.171 8.508 -1.885 1.00 88.75 167 HIS A O 1
ATOM 1327 N N . SER A 1 168 ? 3.792 9.871 -3.558 1.00 90.19 168 SER A N 1
ATOM 1328 C CA . SER A 1 168 ? 3.076 11.041 -3.026 1.00 90.19 168 SER A CA 1
ATOM 1329 C C . SER A 1 168 ? 1.573 10.776 -2.877 1.00 90.19 168 SER A C 1
ATOM 1331 O O . SER A 1 168 ? 0.962 11.161 -1.879 1.00 90.19 168 SER A O 1
ATOM 1333 N N . SER A 1 169 ? 0.979 10.068 -3.843 1.00 93.56 169 SER A N 1
ATOM 1334 C CA . SER A 1 169 ? -0.429 9.665 -3.795 1.00 93.56 169 SER A CA 1
ATOM 1335 C C . SER A 1 169 ? -0.711 8.706 -2.629 1.00 93.56 169 SER A C 1
ATOM 1337 O O . SER A 1 169 ? -1.644 8.924 -1.854 1.00 93.56 169 SER A O 1
ATOM 1339 N N . LEU A 1 170 ? 0.132 7.683 -2.447 1.00 94.50 170 LEU A N 1
ATOM 1340 C CA . LEU A 1 170 ? 0.013 6.721 -1.345 1.00 94.50 170 LEU A CA 1
ATOM 1341 C C . LEU A 1 170 ? 0.247 7.374 0.022 1.00 94.50 170 LEU A C 1
ATOM 1343 O O . LEU A 1 170 ? -0.518 7.125 0.950 1.00 94.50 170 LEU A O 1
ATOM 1347 N N . HIS A 1 171 ? 1.241 8.257 0.135 1.00 92.81 171 HIS A N 1
ATOM 1348 C CA . HIS A 1 171 ? 1.499 9.046 1.339 1.00 92.81 171 HIS A CA 1
ATOM 1349 C C . HIS A 1 171 ? 0.246 9.814 1.769 1.00 92.81 171 HIS A C 1
ATOM 1351 O O . HIS A 1 171 ? -0.153 9.764 2.934 1.00 92.81 171 HIS A O 1
ATOM 1357 N N . SER A 1 172 ? -0.402 10.492 0.814 1.00 92.94 172 SER A N 1
ATOM 1358 C CA . SER A 1 172 ? -1.640 11.228 1.065 1.00 92.94 172 SER A CA 1
ATOM 1359 C C . SER A 1 172 ? -2.756 10.308 1.562 1.00 92.94 172 SER A C 1
ATOM 1361 O O . SER A 1 172 ? -3.397 10.626 2.565 1.00 92.94 172 SER A O 1
ATOM 1363 N N . ILE A 1 173 ? -2.953 9.142 0.931 1.00 95.69 173 ILE A N 1
ATOM 1364 C CA . ILE A 1 173 ? -3.926 8.145 1.401 1.00 95.69 173 ILE A CA 1
ATOM 1365 C C . ILE A 1 173 ? -3.621 7.765 2.853 1.00 95.69 173 ILE A C 1
ATOM 1367 O O . ILE A 1 173 ? -4.480 7.943 3.708 1.00 95.69 173 ILE A O 1
ATOM 1371 N N . PHE A 1 174 ? -2.399 7.321 3.162 1.00 96.06 174 PHE A N 1
ATOM 1372 C CA . PHE A 1 174 ? -2.046 6.853 4.507 1.00 96.06 174 PHE A CA 1
ATOM 1373 C C . PHE A 1 174 ? -2.191 7.940 5.574 1.00 96.06 174 PHE A C 1
ATOM 1375 O O . PHE A 1 174 ? -2.698 7.666 6.662 1.00 96.06 174 PHE A O 1
ATOM 1382 N N . ARG A 1 175 ? -1.817 9.186 5.264 1.00 94.38 175 ARG A N 1
ATOM 1383 C CA . ARG A 1 175 ? -1.987 10.320 6.181 1.00 94.38 175 ARG A CA 1
ATOM 1384 C C . ARG A 1 175 ? -3.461 10.582 6.497 1.00 94.38 175 ARG A C 1
ATOM 1386 O O . ARG A 1 175 ? -3.812 10.767 7.660 1.00 94.38 175 ARG A O 1
ATOM 1393 N N . ASN A 1 176 ? -4.327 10.568 5.485 1.00 94.25 176 ASN A N 1
ATOM 1394 C CA . ASN A 1 176 ? -5.765 10.768 5.680 1.00 94.25 176 ASN A CA 1
ATOM 1395 C C . ASN A 1 176 ? -6.436 9.563 6.362 1.00 94.25 176 ASN A C 1
ATOM 1397 O O . ASN A 1 176 ? -7.356 9.742 7.161 1.00 94.25 176 ASN A O 1
ATOM 1401 N N . SER A 1 177 ? -5.951 8.343 6.118 1.00 94.75 177 SER A N 1
ATOM 1402 C CA . SER A 1 177 ? -6.394 7.139 6.831 1.00 94.75 177 SER A CA 1
ATOM 1403 C C . SER A 1 177 ? -6.053 7.204 8.320 1.00 94.75 177 SER A C 1
ATOM 1405 O O . SER A 1 177 ? -6.914 6.942 9.155 1.00 94.75 177 SER A O 1
ATOM 1407 N N . SER A 1 178 ? -4.827 7.621 8.658 1.00 94.38 178 SER A N 1
ATOM 1408 C CA . SER A 1 178 ? -4.401 7.886 10.041 1.00 94.38 178 SER A CA 1
ATOM 1409 C C . SER A 1 178 ? -5.330 8.898 10.719 1.00 94.38 178 SER A C 1
ATOM 1411 O O . SER A 1 178 ? -5.840 8.633 11.807 1.00 94.38 178 SER A O 1
ATOM 1413 N N . TYR A 1 179 ? -5.635 10.013 10.047 1.00 91.31 179 TYR A N 1
ATOM 1414 C CA . TYR A 1 179 ? -6.578 11.003 10.571 1.00 91.31 179 TYR A CA 1
ATOM 1415 C C . TYR A 1 179 ? -7.976 10.414 10.802 1.00 91.31 179 TYR A C 1
ATOM 1417 O O . TYR A 1 179 ? -8.544 10.587 11.875 1.00 91.31 179 TYR A O 1
ATOM 1425 N N . THR A 1 180 ? -8.500 9.651 9.838 1.00 90.62 180 THR A N 1
ATOM 1426 C CA . THR A 1 180 ? -9.817 8.999 9.945 1.00 90.62 180 THR A CA 1
ATOM 1427 C C . THR A 1 180 ? -9.899 8.097 11.180 1.00 90.62 180 THR A C 1
ATOM 1429 O O . THR A 1 180 ? -10.868 8.170 11.931 1.00 90.62 180 THR A O 1
ATOM 1432 N N . ILE A 1 181 ? -8.863 7.292 11.442 1.00 91.38 181 ILE A N 1
ATOM 1433 C CA . ILE A 1 181 ? -8.809 6.414 12.619 1.00 91.38 181 ILE A CA 1
ATOM 1434 C C . ILE A 1 181 ? -8.683 7.213 13.922 1.00 91.38 181 ILE A C 1
ATOM 1436 O O . ILE A 1 181 ? -9.336 6.868 14.906 1.00 91.38 181 ILE A O 1
ATOM 1440 N N . LYS A 1 182 ? -7.906 8.305 13.935 1.00 88.19 182 LYS A N 1
ATOM 1441 C CA . LYS A 1 182 ? -7.806 9.197 15.102 1.00 88.19 182 LYS A CA 1
ATOM 1442 C C . LYS A 1 182 ? -9.136 9.857 15.445 1.00 88.19 182 LYS A C 1
ATOM 1444 O O . LYS A 1 182 ? -9.499 9.893 16.618 1.00 88.19 182 LYS A O 1
ATOM 1449 N N . GLU A 1 183 ? -9.888 10.342 14.461 1.00 84.56 183 GLU A N 1
ATOM 1450 C CA . GLU A 1 183 ? -11.195 10.958 14.722 1.00 84.56 183 GLU A CA 1
ATOM 1451 C C . GLU A 1 183 ? -12.178 9.974 15.374 1.00 84.56 183 GLU A C 1
ATOM 1453 O O . GLU A 1 183 ? -12.949 10.380 16.236 1.00 84.56 183 GLU A O 1
ATOM 1458 N N . LEU A 1 184 ? -12.098 8.674 15.060 1.00 81.50 184 LEU A N 1
ATOM 1459 C CA . LEU A 1 184 ? -12.918 7.638 15.709 1.00 81.50 184 LEU A CA 1
ATOM 1460 C C . LEU A 1 184 ? -12.578 7.410 17.190 1.00 81.50 184 LEU A C 1
ATOM 1462 O O . LEU A 1 184 ? -13.315 6.711 17.882 1.00 81.50 184 LEU A O 1
ATOM 1466 N N . THR A 1 185 ? -11.451 7.924 17.686 1.00 75.19 185 THR A N 1
ATOM 1467 C CA . THR A 1 185 ? -11.067 7.797 19.105 1.00 75.19 185 THR A CA 1
ATOM 1468 C C . THR A 1 185 ? -11.556 8.955 19.968 1.00 75.19 185 THR A C 1
ATOM 1470 O O . THR A 1 185 ? -11.496 8.862 21.194 1.00 75.19 185 THR A O 1
ATOM 1473 N N . LYS A 1 186 ? -12.058 10.035 19.358 1.00 75.06 186 LYS A N 1
ATOM 1474 C CA . LYS A 1 186 ? -12.610 11.167 20.102 1.00 75.06 186 LYS A CA 1
ATOM 1475 C C . LYS A 1 186 ? -13.994 10.802 20.655 1.00 75.06 186 LYS A C 1
ATOM 1477 O O . LYS A 1 186 ? -14.773 10.170 19.940 1.00 75.06 186 LYS A O 1
ATOM 1482 N N . PRO A 1 187 ? -14.323 11.188 21.901 1.00 61.09 187 PRO A N 1
ATOM 1483 C CA . PRO A 1 187 ? -15.684 11.054 22.401 1.00 61.09 187 PRO A CA 1
ATOM 1484 C C . PRO A 1 187 ? -16.642 11.866 21.514 1.00 61.09 187 PRO A C 1
ATOM 1486 O O . PRO A 1 187 ? -16.221 12.875 20.937 1.00 61.09 187 PRO A O 1
ATOM 1489 N N . PRO A 1 188 ? -17.918 11.457 21.396 1.00 57.06 188 PRO A N 1
ATOM 1490 C CA . PRO A 1 188 ? -18.932 12.239 20.706 1.00 57.06 188 PRO A CA 1
ATOM 1491 C C . PRO A 1 188 ? -19.225 13.497 21.533 1.00 57.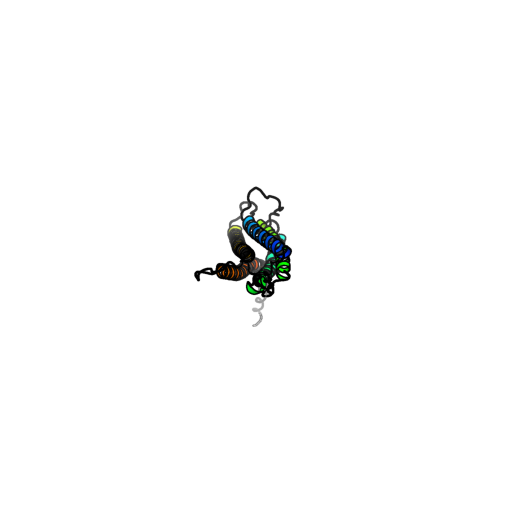06 188 PRO A C 1
ATOM 1493 O O . PRO A 1 188 ? -20.168 13.545 22.317 1.00 57.06 188 PRO A O 1
ATOM 1496 N N . THR A 1 189 ? -18.368 14.511 21.435 1.00 51.78 189 THR A N 1
ATOM 1497 C CA . THR A 1 189 ? -18.603 15.778 22.118 1.00 51.78 189 THR A CA 1
ATOM 1498 C C . THR A 1 189 ? -19.723 16.516 21.398 1.00 51.78 189 THR A C 1
ATOM 1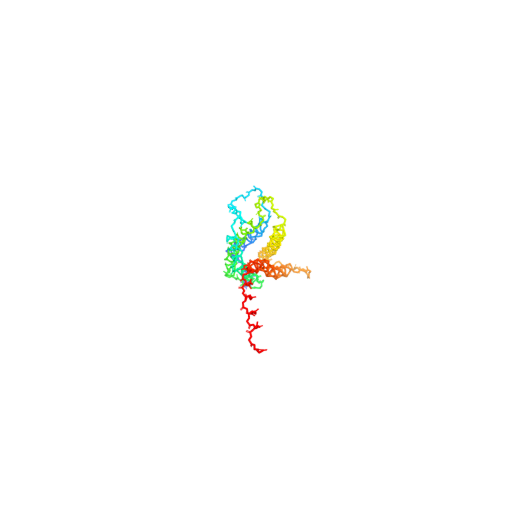500 O O . THR A 1 189 ? -19.662 16.779 20.197 1.00 51.78 189 THR A O 1
ATOM 1503 N N . VAL A 1 190 ? -20.751 16.813 22.183 1.00 51.75 190 VAL A N 1
ATOM 1504 C CA . VAL A 1 190 ? -21.914 17.645 21.888 1.00 51.75 190 VAL A CA 1
ATOM 1505 C C . VAL A 1 190 ? -21.508 18.946 21.175 1.00 51.75 190 VAL A C 1
ATOM 1507 O O . VAL A 1 190 ? -20.658 19.686 21.662 1.00 51.75 190 VAL A O 1
ATOM 1510 N N . THR A 1 191 ? -22.178 19.201 20.046 1.00 48.53 191 THR A N 1
ATOM 1511 C CA . THR A 1 191 ? -22.232 20.452 19.263 1.00 48.53 191 THR A CA 1
ATOM 1512 C C . THR A 1 191 ? -20.925 20.889 18.587 1.00 48.53 191 THR A C 1
ATOM 1514 O O . THR A 1 191 ? -20.099 21.579 19.176 1.00 48.53 191 THR A O 1
ATOM 1517 N N . ILE A 1 192 ? -20.783 20.585 17.291 1.00 46.31 192 ILE A N 1
ATOM 1518 C CA . ILE A 1 192 ? -19.862 21.303 16.397 1.00 46.31 192 ILE A CA 1
ATOM 1519 C C . ILE A 1 192 ? -20.700 22.002 15.325 1.00 46.31 192 ILE A C 1
ATOM 1521 O O . ILE A 1 192 ? -21.549 21.384 14.682 1.00 46.31 192 ILE A O 1
ATOM 1525 N N . GLU A 1 193 ? -20.480 23.309 15.193 1.00 43.94 193 GLU A N 1
ATOM 1526 C CA . GLU A 1 193 ? -21.125 24.206 14.235 1.00 43.94 193 GLU A CA 1
ATOM 1527 C C . GLU A 1 193 ? -20.988 23.746 12.765 1.00 43.94 193 GLU A C 1
ATOM 1529 O O . GLU A 1 193 ? -20.061 23.006 12.426 1.00 43.94 193 GLU A O 1
ATOM 1534 N N . PRO A 1 194 ? -21.871 24.206 11.850 1.00 42.19 194 PRO A N 1
ATOM 1535 C CA . PRO A 1 194 ? -22.078 23.637 10.509 1.00 42.19 194 PRO A CA 1
ATOM 1536 C C . PRO A 1 194 ? -20.959 23.888 9.483 1.00 42.19 194 PRO A C 1
ATOM 1538 O O . PRO A 1 194 ? -21.200 23.833 8.275 1.00 42.19 194 PRO A O 1
ATOM 1541 N N . HIS A 1 195 ? -19.744 24.231 9.900 1.00 46.66 195 HIS A N 1
ATOM 1542 C CA . HIS A 1 195 ? -18.706 24.693 8.985 1.00 46.66 195 HIS A CA 1
ATOM 1543 C C . HIS A 1 195 ? -17.602 23.638 8.854 1.00 46.66 195 HIS A C 1
ATOM 1545 O O . HIS A 1 195 ? -16.621 23.630 9.584 1.00 46.66 195 HIS A O 1
ATOM 1551 N N . GLN A 1 196 ? -17.806 22.768 7.856 1.00 48.69 196 GLN A N 1
ATOM 1552 C CA . GLN A 1 196 ? -16.868 21.788 7.286 1.00 48.69 196 GLN A CA 1
ATOM 1553 C C . GLN A 1 196 ? -16.513 20.597 8.189 1.00 48.69 196 GLN A C 1
ATOM 1555 O O . GLN A 1 196 ? -15.621 20.653 9.027 1.00 48.69 196 GLN A O 1
ATOM 1560 N N . HIS A 1 197 ? -17.176 19.465 7.939 1.00 58.47 197 HIS A N 1
ATOM 1561 C CA . HIS A 1 197 ? -16.911 18.193 8.607 1.00 58.47 197 HIS A CA 1
ATOM 1562 C C . HIS A 1 197 ? -15.498 17.682 8.235 1.00 58.47 197 HIS A C 1
ATOM 1564 O O . HIS A 1 197 ? -15.261 17.321 7.080 1.00 58.47 197 HIS A O 1
ATOM 1570 N N . PRO A 1 198 ? -14.537 17.584 9.170 1.00 59.28 198 PRO A N 1
ATOM 1571 C CA . PRO A 1 198 ? -13.179 17.130 8.848 1.00 59.28 198 PRO A CA 1
ATOM 1572 C C . PRO A 1 198 ? -13.138 15.703 8.277 1.00 59.28 198 PRO A C 1
ATOM 1574 O O . PRO A 1 198 ? -12.302 15.378 7.436 1.00 59.28 198 PRO A O 1
ATOM 1577 N N . GLN A 1 199 ? -14.091 14.855 8.677 1.00 62.97 199 GLN A N 1
ATOM 1578 C CA . GLN A 1 199 ? -14.230 13.489 8.162 1.00 62.97 199 GLN A CA 1
ATOM 1579 C C . GLN A 1 199 ? -14.646 13.429 6.682 1.00 62.97 199 GLN A C 1
ATOM 1581 O O . GLN A 1 199 ? -14.152 12.554 5.970 1.00 62.97 199 GLN A O 1
ATOM 1586 N N . SER A 1 200 ? -15.503 14.340 6.194 1.00 69.94 200 SER A N 1
ATOM 1587 C CA . SER A 1 200 ? -15.866 14.359 4.766 1.00 69.94 200 SER A CA 1
ATOM 1588 C C . SER A 1 200 ? -14.667 14.773 3.916 1.00 69.94 200 SER A C 1
ATOM 1590 O O . SER A 1 200 ? -14.351 14.106 2.936 1.00 69.94 200 SER A O 1
ATOM 1592 N N . SER A 1 201 ? -13.911 15.772 4.379 1.00 81.38 201 SER A N 1
ATOM 1593 C CA . SER A 1 201 ? -12.672 16.219 3.735 1.00 81.38 201 SER A CA 1
ATOM 1594 C C . SER A 1 201 ? -11.628 15.097 3.621 1.00 81.38 201 SER A C 1
ATOM 1596 O O . SER A 1 201 ? -11.079 14.855 2.544 1.00 81.38 201 SER A O 1
ATOM 1598 N N . CYS A 1 202 ? -11.395 14.329 4.693 1.00 87.31 202 CYS A N 1
ATOM 1599 C CA . CYS A 1 202 ? -10.469 13.194 4.634 1.00 87.31 202 CYS A CA 1
ATOM 1600 C C . CYS A 1 202 ? -10.967 12.063 3.733 1.00 87.31 202 CYS A C 1
ATOM 1602 O O . CYS A 1 202 ? -10.167 11.454 3.019 1.00 87.31 202 CYS A O 1
ATOM 1604 N N . ARG A 1 203 ? -12.276 11.790 3.724 1.00 89.50 203 ARG A N 1
ATOM 1605 C CA . ARG A 1 203 ? -12.861 10.778 2.842 1.00 89.50 203 ARG A CA 1
ATOM 1606 C C . ARG A 1 203 ? -12.662 11.139 1.372 1.00 89.50 203 ARG A C 1
ATOM 1608 O O . ARG A 1 203 ? -12.221 10.283 0.600 1.00 89.50 203 ARG A O 1
ATOM 1615 N N . ASP A 1 204 ? -12.934 12.388 1.014 1.00 90.44 204 ASP A N 1
ATOM 1616 C CA . ASP A 1 204 ? -12.755 12.907 -0.341 1.00 90.44 204 ASP A CA 1
ATOM 1617 C C . ASP A 1 204 ? -11.281 12.864 -0.754 1.00 90.44 204 ASP A C 1
ATOM 1619 O O . ASP A 1 204 ? -10.956 12.399 -1.849 1.00 90.44 204 ASP A O 1
ATOM 1623 N N . ALA A 1 205 ? -10.367 13.230 0.149 1.00 91.69 205 ALA A N 1
ATOM 1624 C CA . ALA A 1 205 ? -8.929 13.126 -0.086 1.00 91.69 205 ALA A CA 1
ATOM 1625 C C . ALA A 1 205 ? -8.472 11.673 -0.326 1.00 91.69 205 ALA A C 1
ATOM 1627 O O . ALA A 1 205 ? -7.671 11.418 -1.229 1.00 91.69 205 ALA A O 1
ATOM 1628 N N . ILE A 1 206 ? -9.005 10.704 0.428 1.00 94.19 206 ILE A N 1
ATOM 1629 C CA .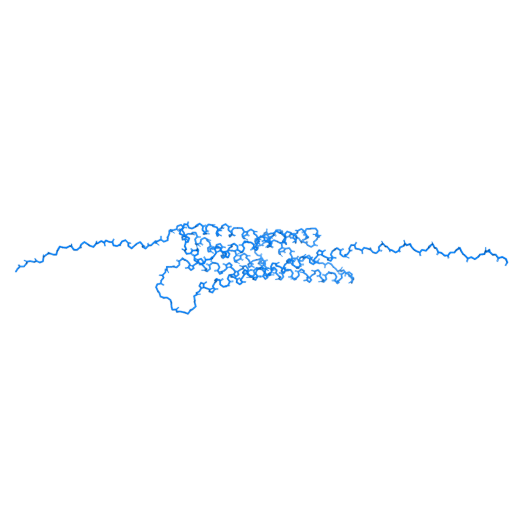 ILE A 1 206 ? -8.726 9.271 0.232 1.00 94.19 206 ILE A CA 1
ATOM 1630 C C . ILE A 1 206 ? -9.251 8.794 -1.131 1.00 94.19 206 ILE A C 1
ATOM 1632 O O . ILE A 1 206 ? -8.545 8.079 -1.845 1.00 94.19 206 ILE A O 1
ATOM 1636 N N . LEU A 1 207 ? -10.464 9.192 -1.528 1.00 95.06 207 LEU A N 1
ATOM 1637 C CA . LEU A 1 207 ? -11.051 8.834 -2.829 1.00 95.06 207 LEU A CA 1
ATOM 1638 C C . LEU A 1 207 ? -10.288 9.456 -4.004 1.00 95.06 207 LEU A C 1
ATOM 1640 O O . LEU A 1 207 ? -10.030 8.791 -5.015 1.00 95.06 207 LEU A O 1
ATOM 1644 N N . PHE A 1 208 ? -9.878 10.713 -3.861 1.00 93.50 208 PHE A N 1
ATOM 1645 C CA . PHE A 1 208 ? -9.025 11.384 -4.830 1.00 93.50 208 PHE A CA 1
ATOM 1646 C C . PHE A 1 208 ? -7.665 10.686 -4.948 1.00 93.50 208 PHE A C 1
ATOM 1648 O O . PHE A 1 208 ? -7.196 10.416 -6.058 1.00 93.50 208 PHE A O 1
ATOM 1655 N N . GLY A 1 209 ? -7.057 10.325 -3.814 1.00 93.88 209 GLY A N 1
ATOM 1656 C CA . GLY A 1 209 ? -5.815 9.558 -3.759 1.00 93.88 209 GLY A CA 1
ATOM 1657 C C . GLY A 1 209 ? -5.945 8.187 -4.422 1.00 93.88 209 GLY A C 1
ATOM 1658 O O . GLY A 1 209 ? -5.077 7.798 -5.202 1.00 93.88 209 GLY A O 1
ATOM 1659 N N . LYS A 1 210 ? -7.049 7.465 -4.200 1.00 96.50 210 LYS A N 1
ATOM 1660 C CA . LYS A 1 210 ? -7.350 6.189 -4.875 1.00 96.50 210 LYS A CA 1
ATOM 1661 C C . LYS A 1 210 ? -7.351 6.354 -6.397 1.00 96.50 210 LYS A C 1
ATOM 1663 O O . LYS A 1 210 ? -6.651 5.635 -7.108 1.00 96.50 210 LYS A O 1
ATOM 1668 N N . THR A 1 211 ? -8.103 7.337 -6.890 1.00 96.62 211 THR A N 1
ATOM 1669 C CA . THR A 1 211 ? -8.243 7.610 -8.330 1.00 96.62 211 THR A CA 1
ATOM 1670 C C . THR A 1 211 ? -6.908 8.025 -8.949 1.00 96.62 211 THR A C 1
ATOM 1672 O O . THR A 1 211 ? -6.519 7.527 -10.007 1.00 96.62 211 THR A O 1
ATOM 1675 N N . SER A 1 212 ? -6.160 8.882 -8.251 1.00 94.56 212 SER A N 1
ATOM 1676 C CA . SER A 1 212 ? -4.813 9.298 -8.647 1.00 94.56 212 SER A CA 1
ATOM 1677 C C . SER A 1 212 ? -3.849 8.115 -8.706 1.00 94.56 212 SER A C 1
ATOM 1679 O O . SER A 1 212 ? -3.148 7.955 -9.702 1.00 94.56 212 SER A O 1
ATOM 1681 N N . THR A 1 213 ? -3.864 7.244 -7.696 1.00 95.94 213 THR A N 1
ATOM 1682 C CA . THR A 1 213 ? -3.041 6.027 -7.631 1.00 95.94 213 THR A CA 1
ATOM 1683 C C . THR A 1 213 ? -3.313 5.115 -8.823 1.00 95.94 213 THR A C 1
ATOM 1685 O O . THR A 1 213 ? -2.369 4.701 -9.492 1.00 95.94 213 THR A O 1
ATOM 1688 N N . ALA A 1 214 ? -4.584 4.853 -9.146 1.00 96.44 214 ALA A N 1
ATOM 1689 C CA . ALA A 1 214 ? -4.954 4.035 -10.300 1.00 96.44 214 ALA A CA 1
ATOM 1690 C C . ALA A 1 214 ? -4.427 4.632 -11.617 1.00 96.44 214 ALA A C 1
ATOM 1692 O O . ALA A 1 214 ? -3.756 3.942 -12.383 1.00 96.44 214 ALA A O 1
ATOM 1693 N N . ARG A 1 215 ? -4.635 5.939 -11.835 1.00 96.56 215 ARG A N 1
ATOM 1694 C CA . ARG A 1 215 ? -4.128 6.645 -13.023 1.00 96.56 215 ARG A CA 1
ATOM 1695 C C . ARG A 1 215 ? -2.603 6.570 -13.130 1.00 96.56 215 ARG A C 1
ATOM 1697 O O . ARG A 1 215 ? -2.068 6.392 -14.222 1.00 96.56 215 ARG A O 1
ATOM 1704 N N . ILE A 1 216 ? -1.894 6.735 -12.016 1.00 94.62 216 ILE A N 1
ATOM 1705 C CA . ILE A 1 216 ? -0.429 6.686 -11.988 1.00 94.62 216 ILE A CA 1
ATOM 1706 C C . ILE A 1 216 ? 0.065 5.263 -12.265 1.00 94.62 216 ILE A C 1
ATOM 1708 O O . ILE A 1 216 ? 1.008 5.096 -13.034 1.00 94.62 216 ILE A O 1
ATOM 1712 N N . ILE A 1 217 ? -0.587 4.235 -11.712 1.00 94.56 217 ILE A N 1
ATOM 1713 C CA . ILE A 1 217 ? -0.293 2.831 -12.031 1.00 94.56 217 ILE A CA 1
ATOM 1714 C C . ILE A 1 217 ? -0.381 2.599 -13.542 1.00 94.56 217 ILE A C 1
ATOM 1716 O O . ILE A 1 217 ? 0.569 2.081 -14.128 1.00 94.56 217 ILE A O 1
ATOM 1720 N N . ASP A 1 218 ? -1.452 3.058 -14.191 1.00 94.44 218 ASP A N 1
ATOM 1721 C CA . ASP A 1 218 ? -1.614 2.916 -15.641 1.00 94.44 218 ASP A CA 1
ATOM 1722 C C . ASP A 1 218 ? -0.493 3.642 -16.414 1.00 94.44 218 ASP A C 1
ATOM 1724 O O . ASP A 1 218 ? 0.007 3.142 -17.425 1.00 94.44 218 ASP A O 1
ATOM 1728 N N . GLN A 1 219 ? -0.017 4.787 -15.910 1.00 91.62 219 GLN A N 1
ATOM 1729 C CA . GLN A 1 219 ? 1.141 5.490 -16.473 1.00 91.62 219 GLN A CA 1
ATOM 1730 C C . GLN A 1 219 ? 2.446 4.702 -16.307 1.00 91.62 219 GLN A C 1
ATOM 1732 O O . GLN A 1 219 ? 3.217 4.618 -17.263 1.00 91.62 219 GLN A O 1
ATOM 1737 N N . VAL A 1 220 ? 2.701 4.091 -15.145 1.00 89.81 220 VAL A N 1
ATOM 1738 C CA . VAL A 1 220 ? 3.882 3.233 -14.934 1.00 89.81 220 VAL A CA 1
ATOM 1739 C C . VAL A 1 220 ? 3.845 2.036 -15.889 1.00 89.81 220 VAL A C 1
ATOM 1741 O O . VAL A 1 220 ? 4.840 1.723 -16.549 1.00 89.81 220 VAL A O 1
ATOM 1744 N N . ILE A 1 221 ? 2.678 1.401 -16.028 1.00 88.44 221 ILE A N 1
ATOM 1745 C CA . ILE A 1 221 ? 2.457 0.298 -16.969 1.00 88.44 221 ILE A CA 1
ATOM 1746 C C . ILE A 1 221 ? 2.737 0.759 -18.402 1.00 88.44 221 ILE A C 1
ATOM 1748 O O . ILE A 1 221 ? 3.458 0.072 -19.131 1.00 88.44 221 ILE A O 1
ATOM 1752 N N . LYS A 1 222 ? 2.253 1.943 -18.793 1.00 87.12 222 LYS A N 1
ATOM 1753 C CA . LYS A 1 222 ? 2.548 2.537 -20.099 1.00 87.12 222 LYS A CA 1
ATOM 1754 C C . LYS A 1 222 ? 4.053 2.711 -20.294 1.00 87.12 222 LYS A C 1
ATOM 1756 O O . LYS A 1 222 ? 4.585 2.140 -21.238 1.00 87.12 222 LYS A O 1
ATOM 1761 N N . TRP A 1 223 ? 4.756 3.405 -19.397 1.00 81.62 223 TRP A N 1
ATOM 1762 C CA . TRP A 1 223 ? 6.206 3.630 -19.507 1.00 81.62 223 TRP A CA 1
ATOM 1763 C C . TRP A 1 223 ? 7.011 2.328 -19.612 1.00 81.62 223 TRP A C 1
ATOM 1765 O O . TRP A 1 223 ? 7.941 2.258 -20.413 1.00 81.62 223 TRP A O 1
ATOM 1775 N N . SER A 1 224 ? 6.614 1.287 -18.874 1.00 74.62 224 SER A N 1
ATOM 1776 C CA . SER A 1 224 ? 7.259 -0.035 -18.927 1.00 74.62 224 SER A CA 1
ATOM 1777 C C . SER A 1 224 ? 6.949 -0.840 -20.201 1.00 74.62 224 SER A C 1
ATOM 1779 O O . SER A 1 224 ? 7.772 -1.639 -20.639 1.00 74.62 224 SER A O 1
ATOM 1781 N N . SER A 1 225 ? 5.794 -0.627 -20.840 1.00 71.75 225 SER A N 1
ATOM 1782 C CA . SER A 1 225 ? 5.376 -1.399 -22.025 1.00 71.75 225 SER A CA 1
ATOM 1783 C C . SER A 1 225 ? 6.034 -0.911 -23.315 1.00 71.75 225 SER A C 1
ATOM 1785 O O . SER A 1 225 ? 6.345 -1.713 -24.194 1.00 71.75 225 SER A O 1
ATOM 1787 N N . ILE A 1 226 ? 6.313 0.393 -23.426 1.00 62.97 226 ILE A N 1
ATOM 1788 C CA . ILE A 1 226 ? 6.985 0.939 -24.617 1.00 62.97 226 ILE A CA 1
ATOM 1789 C C . ILE A 1 226 ? 8.446 0.437 -24.696 1.00 62.97 226 ILE A C 1
ATOM 1791 O O . ILE A 1 226 ? 9.093 0.533 -25.742 1.00 62.97 226 ILE A O 1
ATOM 1795 N N . GLU A 1 227 ? 9.004 -0.109 -23.607 1.00 58.84 227 GLU A N 1
ATOM 1796 C CA . GLU A 1 227 ? 10.309 -0.780 -23.613 1.00 58.84 227 GLU A CA 1
ATOM 1797 C C . GLU A 1 227 ? 10.292 -2.087 -24.409 1.00 58.84 227 GLU A C 1
ATOM 1799 O O . GLU A 1 227 ? 11.167 -2.294 -25.244 1.00 58.84 227 GLU A O 1
ATOM 1804 N N . GLN A 1 228 ? 9.250 -2.908 -24.263 1.00 53.97 228 GLN A N 1
ATOM 1805 C CA . GLN A 1 228 ? 9.131 -4.175 -24.995 1.00 53.97 228 GLN A CA 1
ATOM 1806 C C . GLN A 1 228 ? 8.854 -3.992 -26.497 1.00 53.97 228 GLN A C 1
ATOM 1808 O O . GLN A 1 228 ? 9.362 -4.771 -27.309 1.00 53.97 228 GLN A O 1
ATOM 1813 N N . SER A 1 229 ? 8.089 -2.967 -26.892 1.00 52.84 229 SER A N 1
ATOM 1814 C CA . SER A 1 229 ? 7.710 -2.770 -28.301 1.00 52.84 229 SER A CA 1
ATOM 1815 C C . SER A 1 229 ? 8.871 -2.310 -29.188 1.00 52.84 229 SER A C 1
ATOM 1817 O O . SER A 1 229 ? 8.992 -2.758 -30.324 1.00 52.84 229 SER A O 1
ATOM 1819 N N . LEU A 1 230 ? 9.775 -1.471 -28.676 1.00 51.06 230 LEU A N 1
ATOM 1820 C CA . LEU A 1 230 ? 10.960 -1.052 -29.437 1.00 51.06 230 LEU A CA 1
ATOM 1821 C C . LEU A 1 230 ? 12.027 -2.142 -29.519 1.00 51.06 230 LEU A C 1
ATOM 1823 O O . LEU A 1 230 ? 12.750 -2.221 -30.506 1.00 51.06 230 LEU A O 1
ATOM 1827 N N . ILE A 1 231 ? 12.087 -3.008 -28.509 1.00 50.25 231 ILE A N 1
ATOM 1828 C CA . ILE A 1 231 ? 12.974 -4.172 -28.490 1.00 50.25 231 ILE A CA 1
ATOM 1829 C C . ILE A 1 231 ? 12.612 -5.171 -29.599 1.00 50.25 231 ILE A C 1
ATOM 1831 O O . ILE A 1 231 ? 13.509 -5.752 -30.205 1.00 50.25 231 ILE A O 1
ATOM 1835 N N . SER A 1 232 ? 11.320 -5.357 -29.884 1.00 49.91 232 SER A N 1
ATOM 1836 C CA . SER A 1 232 ? 10.869 -6.273 -30.943 1.00 49.91 232 SER A CA 1
ATOM 1837 C C . SER A 1 232 ? 11.168 -5.729 -32.347 1.00 49.91 232 SER A C 1
ATOM 1839 O O . SER A 1 232 ? 11.503 -6.494 -33.246 1.00 49.91 232 SER A O 1
ATOM 1841 N N . ASN A 1 233 ? 11.148 -4.403 -32.520 1.00 46.09 233 ASN A N 1
ATOM 1842 C CA . ASN A 1 233 ? 11.406 -3.754 -33.811 1.00 46.09 233 ASN A CA 1
ATOM 1843 C C . ASN A 1 233 ? 12.897 -3.637 -34.175 1.00 46.09 233 ASN A C 1
ATOM 1845 O O . ASN A 1 233 ? 13.210 -3.349 -35.324 1.00 46.09 233 ASN A O 1
ATOM 1849 N N . GLN A 1 234 ? 13.821 -3.880 -33.238 1.00 50.47 234 GLN A N 1
ATOM 1850 C CA . GLN A 1 234 ? 15.262 -3.944 -33.529 1.00 50.47 234 GLN A CA 1
ATOM 1851 C C . GLN A 1 234 ? 15.730 -5.333 -34.001 1.00 50.47 234 GLN A C 1
ATOM 1853 O O . GLN A 1 234 ? 16.890 -5.485 -34.370 1.00 50.47 234 GLN A O 1
ATOM 1858 N N . HIS A 1 235 ? 14.851 -6.344 -34.004 1.00 44.75 235 HIS A N 1
ATOM 1859 C CA . HIS A 1 235 ? 15.193 -7.720 -34.389 1.00 44.75 235 HIS A CA 1
ATOM 1860 C C . HIS A 1 235 ? 14.858 -8.073 -35.850 1.00 44.75 235 HIS A C 1
ATOM 1862 O O . HIS A 1 235 ? 15.063 -9.215 -36.261 1.00 44.75 235 HIS A O 1
ATOM 1868 N N . ILE A 1 236 ? 14.369 -7.112 -36.643 1.00 42.34 236 ILE A N 1
ATOM 1869 C CA . ILE A 1 236 ? 14.160 -7.286 -38.084 1.00 42.34 236 ILE A CA 1
ATOM 1870 C C . ILE A 1 236 ? 15.438 -6.831 -38.800 1.00 42.34 236 ILE A C 1
ATOM 1872 O O . ILE A 1 236 ? 15.587 -5.664 -39.155 1.00 42.34 236 ILE A O 1
ATOM 1876 N N . SER A 1 237 ? 16.391 -7.747 -38.983 1.00 37.50 237 SER A N 1
ATOM 1877 C CA . SER A 1 237 ? 17.476 -7.537 -39.946 1.00 37.50 237 SER A CA 1
ATOM 1878 C C . SER A 1 237 ? 16.919 -7.601 -41.377 1.00 37.50 237 SER A C 1
ATOM 1880 O O . SER A 1 237 ? 16.059 -8.440 -41.655 1.00 37.50 237 SER A O 1
ATOM 1882 N N . PRO A 1 238 ? 17.406 -6.764 -42.311 1.00 41.56 238 PRO A N 1
ATOM 1883 C CA . PRO A 1 238 ? 17.052 -6.849 -43.719 1.00 41.56 238 PRO A CA 1
ATOM 1884 C C . PRO A 1 238 ? 17.855 -7.992 -44.346 1.00 41.56 238 PRO A C 1
ATOM 1886 O O . PRO A 1 238 ? 18.908 -7.784 -44.938 1.00 41.56 238 PRO A O 1
ATOM 1889 N N . THR A 1 239 ? 17.398 -9.227 -44.179 1.00 44.81 239 THR A N 1
ATOM 1890 C CA . THR A 1 239 ? 17.953 -10.372 -44.910 1.00 44.81 239 THR A CA 1
ATOM 1891 C C . THR A 1 239 ? 16.848 -10.921 -45.793 1.00 44.81 239 THR A C 1
ATOM 1893 O O . THR A 1 239 ? 16.108 -11.821 -45.418 1.00 44.81 239 THR A O 1
ATOM 1896 N N . GLY A 1 240 ? 16.678 -10.274 -46.944 1.00 41.28 240 GLY A N 1
ATOM 1897 C CA . GLY A 1 240 ? 15.628 -10.600 -47.903 1.00 41.28 240 GLY A CA 1
ATOM 1898 C C . GLY A 1 240 ? 15.700 -9.762 -49.175 1.00 41.28 240 GLY A C 1
ATOM 1899 O O . GLY A 1 240 ? 14.669 -9.351 -49.687 1.00 41.28 240 GLY A O 1
ATOM 1900 N N . LEU A 1 241 ? 16.906 -9.463 -49.663 1.00 43.09 241 LEU A N 1
ATOM 1901 C CA . LEU A 1 241 ? 17.120 -8.996 -51.035 1.00 43.09 241 LEU A CA 1
ATOM 1902 C C . LEU A 1 241 ? 18.331 -9.722 -51.613 1.00 43.09 241 LEU A C 1
ATOM 1904 O O . LEU A 1 241 ? 19.405 -9.153 -51.765 1.00 43.09 241 LEU A O 1
ATOM 1908 N N . GLN A 1 242 ? 18.139 -11.004 -51.908 1.00 40.66 242 GLN A N 1
ATOM 1909 C CA . GLN A 1 242 ? 18.964 -11.715 -52.871 1.00 40.66 242 GLN A CA 1
ATOM 1910 C C . GLN A 1 242 ? 18.137 -12.858 -53.459 1.00 40.66 242 GLN A C 1
ATOM 1912 O O . GLN A 1 242 ? 18.098 -13.932 -52.877 1.00 40.66 242 GLN A O 1
ATOM 1917 N N . ASP A 1 243 ? 17.379 -12.565 -54.518 1.00 42.88 243 ASP A N 1
ATOM 1918 C CA . ASP A 1 243 ? 17.338 -13.390 -55.737 1.00 42.88 243 ASP A CA 1
ATOM 1919 C C . ASP A 1 243 ? 16.351 -12.802 -56.756 1.00 42.88 243 ASP A C 1
ATOM 1921 O O . ASP A 1 243 ? 15.167 -13.119 -56.755 1.00 42.88 243 ASP A O 1
ATOM 1925 N N . VAL A 1 244 ? 16.837 -11.913 -57.628 1.00 41.28 244 VAL A N 1
ATOM 1926 C CA . VAL A 1 244 ? 16.259 -11.709 -58.968 1.00 41.28 244 VAL A CA 1
ATOM 1927 C C . VAL A 1 244 ? 17.404 -11.308 -59.903 1.00 41.28 244 VAL A C 1
ATOM 1929 O O . VAL A 1 244 ? 17.530 -10.153 -60.303 1.00 41.28 244 VAL A O 1
ATOM 1932 N N . SER A 1 245 ? 18.294 -12.244 -60.229 1.00 44.00 245 SER A N 1
ATOM 1933 C CA . SER A 1 245 ? 19.205 -12.060 -61.365 1.00 44.00 245 SER A CA 1
ATOM 1934 C C . SER A 1 245 ? 19.461 -13.363 -62.110 1.00 44.00 245 SER A C 1
ATOM 1936 O O . SER A 1 245 ? 20.605 -13.734 -62.318 1.00 44.00 245 SER A O 1
ATOM 1938 N N . GLU A 1 246 ? 18.407 -14.057 -62.533 1.00 42.28 246 GLU A N 1
ATOM 1939 C CA . GLU A 1 246 ? 18.540 -15.158 -63.494 1.00 42.28 246 GLU A CA 1
ATOM 1940 C C . GLU A 1 246 ? 17.219 -15.383 -64.248 1.00 42.28 246 GLU A C 1
ATOM 1942 O O . GLU A 1 246 ? 16.484 -16.328 -64.001 1.00 42.28 246 GLU A O 1
ATOM 1947 N N . ALA A 1 247 ? 16.874 -14.457 -65.151 1.00 40.88 247 ALA A N 1
ATOM 1948 C CA . ALA A 1 247 ? 15.912 -14.693 -66.237 1.00 40.88 247 ALA A CA 1
ATOM 1949 C C . ALA A 1 247 ? 15.908 -13.515 -67.228 1.00 40.88 247 ALA A C 1
ATOM 1951 O O . ALA A 1 247 ? 14.958 -12.740 -67.252 1.00 40.88 247 ALA A O 1
ATOM 1952 N N . ASN A 1 248 ? 16.978 -13.332 -68.014 1.00 40.66 248 ASN A N 1
ATOM 1953 C CA . ASN A 1 248 ? 16.885 -12.695 -69.340 1.00 40.66 248 ASN A CA 1
ATOM 1954 C C . ASN A 1 248 ? 18.218 -12.747 -70.102 1.00 40.66 248 ASN A C 1
ATOM 1956 O O . ASN A 1 248 ? 18.893 -11.739 -70.264 1.00 40.66 248 ASN A O 1
ATOM 1960 N N . THR A 1 249 ? 18.574 -13.924 -70.618 1.00 39.34 249 THR A N 1
ATOM 1961 C CA . THR A 1 249 ? 19.542 -14.063 -71.726 1.00 39.34 249 THR A CA 1
ATOM 1962 C C . THR A 1 249 ? 19.310 -15.374 -72.481 1.00 39.34 249 THR A C 1
ATOM 1964 O O . THR A 1 249 ? 20.216 -16.168 -72.682 1.00 39.34 249 THR A O 1
ATOM 1967 N N . LEU A 1 250 ? 18.078 -15.615 -72.937 1.00 43.16 250 LEU A N 1
ATOM 1968 C CA . LEU A 1 250 ? 17.796 -16.600 -73.990 1.00 43.16 250 LEU A CA 1
ATOM 1969 C C . LEU A 1 250 ? 16.701 -16.062 -74.919 1.00 43.16 250 LEU A C 1
ATOM 1971 O O . LEU A 1 250 ? 15.566 -16.518 -74.911 1.00 43.16 250 LEU A O 1
ATOM 1975 N N . SER A 1 251 ? 17.047 -15.052 -75.715 1.00 42.94 251 SER A N 1
ATOM 1976 C CA . SER A 1 251 ? 16.334 -14.727 -76.954 1.00 42.94 251 SER A CA 1
ATOM 1977 C C . SER A 1 251 ? 17.204 -13.817 -77.813 1.00 42.94 251 SER A C 1
ATOM 1979 O O . SER A 1 251 ? 17.099 -12.601 -77.717 1.00 42.94 251 SER A O 1
ATOM 1981 N N . HIS A 1 252 ? 18.093 -14.408 -78.612 1.00 39.53 252 HIS A N 1
ATOM 1982 C CA . HIS A 1 252 ? 18.337 -14.003 -80.002 1.00 39.53 252 HIS A CA 1
ATOM 1983 C C . HIS A 1 252 ? 19.479 -14.831 -80.590 1.00 39.53 252 HIS A C 1
ATOM 1985 O O . HIS A 1 252 ? 20.647 -14.483 -80.448 1.00 39.53 252 HIS A O 1
ATOM 1991 N N . SER A 1 253 ? 19.128 -15.927 -81.262 1.00 40.66 253 SER A N 1
ATOM 1992 C CA . SER A 1 253 ? 19.708 -16.331 -82.553 1.00 40.66 253 SER A CA 1
ATOM 1993 C C . SER A 1 253 ? 19.155 -17.695 -82.935 1.00 40.66 253 SER A C 1
ATOM 1995 O O . SER A 1 253 ? 19.682 -18.712 -82.503 1.00 40.66 253 SER A O 1
ATOM 1997 N N . LEU A 1 254 ? 18.066 -17.688 -83.704 1.00 35.56 254 LEU A N 1
ATOM 1998 C CA . LEU A 1 254 ? 17.687 -18.720 -84.674 1.00 35.56 254 LEU A CA 1
ATOM 1999 C C . LEU A 1 254 ? 16.394 -18.257 -85.355 1.00 35.56 254 LEU A C 1
ATOM 2001 O O . LEU A 1 254 ? 15.308 -18.444 -84.814 1.00 35.56 254 LEU A O 1
ATOM 2005 N N . ASN A 1 255 ? 16.521 -17.584 -86.501 1.00 35.06 255 ASN A N 1
ATOM 2006 C CA . ASN A 1 255 ? 15.873 -18.029 -87.737 1.00 35.06 255 ASN A CA 1
ATOM 2007 C C . ASN A 1 255 ? 16.122 -17.064 -88.907 1.00 35.06 255 ASN A C 1
ATOM 2009 O O . ASN A 1 255 ? 15.709 -15.910 -88.842 1.00 35.06 255 ASN A O 1
ATOM 2013 N N . VAL A 1 256 ? 16.683 -17.669 -89.964 1.00 38.97 256 VAL A N 1
ATOM 2014 C CA . VAL A 1 256 ? 16.599 -17.347 -91.404 1.00 38.97 256 VAL A CA 1
ATOM 2015 C C . VAL A 1 256 ? 17.376 -16.133 -91.904 1.00 38.97 256 VAL A C 1
ATOM 2017 O O . VAL A 1 256 ? 16.999 -14.986 -91.597 1.00 38.97 256 VAL A O 1
#

Foldseek 3Di:
DDDDDDDDDDDDPDPPCPVPQDVVLVVLLVVLLVLLVVLLVLLVCLQDVDVPDPPQPQDLQVVDPVSLLVLLCCLQVPLLVQLLVLLVLLLVLLDLVVSLVPSVCPSSVVSVVSSVVSVVSSVSLSSSLSSLPDHDPDDDDDPVCVVVVVVSVVLSVQLNVLSNQLSVLSSQLSVLSSVSSVVSPDDPDPDDDPPDDVNVVSSVSSVVSSVSNVVSSVSSSVSSVVVVVVVVVVPDDPPPPDDDDPDDDPDDDDDD

Secondary structure (DSSP, 8-state):
----------------------HHHHHHHHHHHHHHHHHHHHHHHTT---TT---S----TTS-HHHHHHHHHHIIIIIHHHHHHHHHHHHHHT-HHHHHS-TT-HHHHHHHHHHHHHHHHHHHHHHHHHHHHPPP-PPP--HHHHHHHHHHHHHHHHHHHHHHHHHHHHHHHHHHHHHHHHHTTS---S---SS--HHHHHHHHHHHHHHHHHHHHHHHHHHHHHHHHHHHHTS-----------S---------

Radius of gyration: 32.09 Å; chains: 1; bounding box: 75×43×160 Å

Sequence (256 aa):
MISDSANRLIATPASESTEVVPESIRERRALIDQNFQNLARKSEQLYAPTASNPTNPVVPMDTNRETWNRALSRLRLKLLPTLRHQVDTLVQLLHPSELQDDINGARLKLILEIQSELDQSLHAIGSIAAGITQKPVSSPTRADDQDLKEFKEFRRRGLSYTLHSLHSSLHSIFRNSSYTIKELTKPPTVTIEPHQHPQSSCRDAILFGKTSTARIIDQVIKWSSIEQSLISNQHISPTGLQDVSEANTLSHSLNV

Organism: NCBI:txid200324

pLDDT: mean 73.13, std 21.51, range [34.19, 97.81]